Protein AF-A0A927MGK9-F1 (afdb_monomer_lite)

Secondary structure (DSSP, 8-state):
--------------------PPPPP-TTTS--TT-----HHHHHHHHHHHHHHHHH--SHHHHHHHHHHHHHHHHHHHTTT---HHHHHHHHHHHHHHHHHTT-S-SS---HHHHHHHHTTS---S-TT--EE-TTSSEEEEEE-TTSSEEEEEEETTEEEEEEETTTTEEEE---HHHHHHHHHHHHHHHHHHHHHHHHHHHS---------

Sequence (213 aa):
MSISISGSNKIQYNSFNNSSAIKAPNWEIIPHKGMQTPSKDELIKQIKDLAAMRAEAVTDEDFANVNHLEAKLSAQYLSSVSPDRKTLYKEAVQTIGSQKQNKEYSEGEKTLLDYLNEKDGIVSHLKNGKPYPLSSGGSITPISNSRGGYDYDVSVGGNIVLSSNQGLGGWTFTMTPAEMDKKNEFNKIFDSTYNATKHENKIVPNERIDIRI

Radius of gyration: 26.27 Å; chains: 1; bounding box: 55×60×92 Å

pLDDT: mean 73.58, std 19.3, range [28.92, 92.44]

Organism: NCBI:txid34101

Foldseek 3Di:
DDDDPPDDPPPPPPPPPPPQPQDEDPLQLQAAAPDDADDPVVLLVLLLVLLLLVLVDDDPVSVVVSVSSCSRSLSRLLNNVHYHVVLLVVQQVVLVVVVVVVPVPPDDDDDPVNVVCVVVVVDPDLPDQDWDAGPSAWTKGWDQDPVRGTKIFTGHPNHTAWTGDPPVRHIDGDDDPSSVVSVVVSVVSSVVSNVVSNVVCVVPPPPPPPPDD

Structure (mmCIF, N/CA/C/O backbone):
data_AF-A0A927MGK9-F1
#
_entry.id   AF-A0A927MGK9-F1
#
loop_
_atom_site.group_PDB
_atom_site.id
_atom_site.type_symbol
_atom_site.label_atom_id
_atom_site.label_alt_id
_atom_site.label_comp_id
_atom_site.label_asym_id
_atom_site.label_entity_id
_atom_site.label_seq_id
_atom_site.pdbx_PDB_ins_code
_atom_site.Cartn_x
_atom_site.Cartn_y
_atom_site.Cartn_z
_atom_site.occupancy
_atom_site.B_iso_or_equiv
_atom_site.auth_seq_id
_atom_site.auth_comp_id
_atom_site.auth_asym_id
_atom_site.auth_atom_id
_atom_site.pdbx_PDB_model_num
ATOM 1 N N . MET A 1 1 ? 17.768 49.495 50.875 1.00 35.62 1 MET A N 1
ATOM 2 C CA . MET A 1 1 ? 18.043 48.806 49.598 1.00 35.62 1 MET A CA 1
ATOM 3 C C . MET A 1 1 ? 17.660 47.345 49.764 1.00 35.62 1 MET A C 1
ATOM 5 O O . MET A 1 1 ? 18.431 46.582 50.325 1.00 35.62 1 MET A O 1
ATOM 9 N N . SER A 1 2 ? 16.437 46.989 49.380 1.00 31.58 2 SER A N 1
ATOM 10 C CA . SER A 1 2 ? 15.905 45.624 49.418 1.00 31.58 2 SER A CA 1
ATOM 11 C C . SER A 1 2 ? 15.613 45.201 47.982 1.00 31.58 2 SER A C 1
ATOM 13 O O . SER A 1 2 ? 14.820 45.829 47.284 1.00 31.58 2 SER A O 1
ATOM 15 N N . ILE A 1 3 ? 16.314 44.173 47.516 1.00 37.03 3 ILE A N 1
ATOM 16 C CA . ILE A 1 3 ? 16.163 43.644 46.163 1.00 37.03 3 ILE A CA 1
ATOM 17 C C . ILE A 1 3 ? 15.043 42.605 46.236 1.00 37.03 3 ILE A C 1
ATOM 19 O O . ILE A 1 3 ? 15.211 41.552 46.845 1.00 37.03 3 ILE A O 1
ATOM 23 N N . SER A 1 4 ? 13.880 42.930 45.673 1.00 33.38 4 SER A N 1
ATOM 24 C CA . SER A 1 4 ? 12.775 41.979 45.518 1.00 33.38 4 SER A CA 1
ATOM 25 C C . SER A 1 4 ? 13.028 41.155 44.261 1.00 33.38 4 SER A C 1
ATOM 27 O O . SER A 1 4 ? 13.009 41.6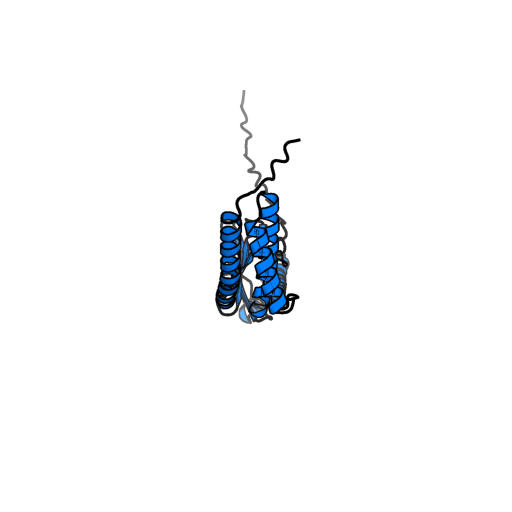94 43.157 1.00 33.38 4 SER A O 1
ATOM 29 N N . ILE A 1 5 ? 13.291 39.859 44.420 1.00 38.72 5 ILE A N 1
ATOM 30 C CA . ILE A 1 5 ? 13.473 38.935 43.298 1.00 38.72 5 ILE A CA 1
ATOM 31 C C . ILE A 1 5 ? 12.103 38.328 42.981 1.00 38.72 5 ILE A C 1
ATOM 33 O O . ILE A 1 5 ? 11.758 37.233 43.415 1.00 38.72 5 ILE A O 1
ATOM 37 N N . SER A 1 6 ? 11.288 39.091 42.257 1.00 37.91 6 SER A N 1
ATOM 38 C CA . SER A 1 6 ? 10.041 38.613 41.662 1.00 37.91 6 SER A CA 1
ATOM 39 C C . SER A 1 6 ? 10.383 37.935 40.339 1.00 37.91 6 SER A C 1
ATOM 41 O O . SER A 1 6 ? 10.679 38.610 39.358 1.00 37.91 6 SER A O 1
ATOM 43 N N . GLY A 1 7 ? 10.376 36.605 40.305 1.00 33.16 7 GLY A N 1
ATOM 44 C CA . GLY A 1 7 ? 10.772 35.860 39.111 1.00 33.16 7 GLY A CA 1
ATOM 45 C C . GLY A 1 7 ? 10.203 34.452 39.062 1.00 33.16 7 GLY A C 1
ATOM 46 O O . GLY A 1 7 ? 10.934 33.501 38.812 1.00 33.16 7 GLY A O 1
ATOM 47 N N . SER A 1 8 ? 8.906 34.295 39.331 1.00 37.84 8 SER A N 1
ATOM 48 C CA . SER A 1 8 ? 8.201 33.049 39.038 1.00 37.84 8 SER A CA 1
ATOM 49 C C . SER A 1 8 ? 8.189 32.847 37.523 1.00 37.84 8 SER A C 1
ATOM 51 O O . SER A 1 8 ? 7.390 33.467 36.819 1.00 37.84 8 SER A O 1
ATOM 53 N N . ASN A 1 9 ? 9.084 31.994 37.021 1.00 34.09 9 ASN A N 1
ATOM 54 C CA . ASN A 1 9 ? 9.050 31.496 35.651 1.00 34.09 9 ASN A CA 1
ATOM 55 C C . ASN A 1 9 ? 7.715 30.776 35.427 1.00 34.09 9 ASN A C 1
ATOM 57 O O . ASN A 1 9 ? 7.574 29.587 35.709 1.00 34.09 9 ASN A O 1
ATOM 61 N N . LYS A 1 10 ? 6.712 31.504 34.924 1.00 37.97 10 LYS A N 1
ATOM 62 C CA . LYS A 1 10 ? 5.565 30.889 34.265 1.00 37.97 10 LYS A CA 1
ATOM 63 C C . LYS A 1 10 ? 6.129 30.210 33.027 1.00 37.97 10 LYS A C 1
ATOM 65 O O . LYS A 1 10 ? 6.365 30.866 32.018 1.00 37.97 10 LYS A O 1
ATOM 70 N N . ILE A 1 11 ? 6.393 28.911 33.136 1.00 38.78 11 ILE A N 1
ATOM 71 C CA . ILE A 1 11 ? 6.598 28.054 31.975 1.00 38.78 11 ILE A CA 1
ATOM 72 C C . ILE A 1 11 ? 5.323 28.214 31.149 1.00 38.78 11 ILE A C 1
ATOM 74 O O . ILE A 1 11 ? 4.265 27.694 31.504 1.00 38.78 11 ILE A O 1
ATOM 78 N N . GLN A 1 12 ? 5.405 29.023 30.093 1.00 29.92 12 GLN A N 1
ATOM 79 C CA . GLN A 1 12 ? 4.437 28.998 29.016 1.00 29.92 12 GLN A CA 1
ATOM 80 C C . GLN A 1 12 ? 4.571 27.610 28.406 1.00 29.92 12 GLN A C 1
ATOM 82 O O . GLN A 1 12 ? 5.425 27.357 27.559 1.00 29.92 12 GLN A O 1
ATOM 87 N N . TYR A 1 13 ? 3.739 26.684 28.876 1.00 28.92 13 TYR A N 1
ATOM 88 C CA . TYR A 1 13 ? 3.353 25.562 28.052 1.00 28.92 13 TYR A CA 1
ATOM 89 C C . TYR A 1 13 ? 2.666 26.194 26.850 1.00 28.92 13 TYR A C 1
ATOM 91 O O . TYR A 1 13 ? 1.483 26.533 26.902 1.00 28.92 13 TYR A O 1
ATOM 99 N N . ASN A 1 14 ? 3.435 26.422 25.784 1.00 29.70 14 ASN A N 1
ATOM 100 C CA . ASN A 1 14 ? 2.866 26.540 24.461 1.00 29.70 14 ASN A CA 1
ATOM 101 C C . ASN A 1 14 ? 2.125 25.226 24.252 1.00 29.70 14 ASN A C 1
ATOM 103 O O . ASN A 1 14 ? 2.713 24.205 23.896 1.00 29.70 14 ASN A O 1
ATOM 107 N N . SER A 1 15 ? 0.833 25.250 24.571 1.00 32.62 15 SER A N 1
ATOM 108 C CA . SER A 1 15 ? -0.136 24.321 24.040 1.00 32.62 15 SER A CA 1
ATOM 109 C C . SER A 1 15 ? 0.033 24.415 22.534 1.00 32.62 15 SER A C 1
ATOM 111 O O . SER A 1 15 ? -0.475 25.327 21.879 1.00 32.62 15 SER A O 1
ATOM 113 N N . PHE A 1 16 ? 0.823 23.500 21.981 1.00 30.41 16 PHE A N 1
ATOM 114 C CA . PHE A 1 16 ? 0.711 23.145 20.587 1.00 30.41 16 PHE A CA 1
ATOM 115 C C . PHE A 1 16 ? -0.653 22.473 20.474 1.00 30.41 16 PHE A C 1
ATOM 117 O O . PHE A 1 16 ? -0.768 21.249 20.444 1.00 30.41 16 PHE A O 1
ATOM 124 N N . ASN A 1 17 ? -1.699 23.299 20.429 1.00 35.00 17 ASN A N 1
ATOM 125 C CA . ASN A 1 17 ? -2.967 22.978 19.808 1.00 35.00 17 ASN A CA 1
ATOM 126 C C . ASN A 1 17 ? -2.670 22.736 18.323 1.00 35.00 17 ASN A C 1
ATOM 128 O O . ASN A 1 17 ? -3.041 23.513 17.448 1.00 35.00 17 ASN A O 1
ATOM 132 N N . ASN A 1 18 ? -1.976 21.635 18.033 1.00 33.50 18 ASN A N 1
ATOM 133 C CA . ASN A 1 18 ? -1.923 21.027 16.723 1.00 33.50 18 ASN A CA 1
ATOM 134 C C . ASN A 1 18 ? -3.292 20.384 16.506 1.00 33.50 18 ASN A C 1
ATOM 136 O O . ASN A 1 18 ? -3.454 19.166 16.494 1.00 33.50 18 ASN A O 1
ATOM 140 N N . SER A 1 19 ? -4.297 21.231 16.279 1.00 37.31 19 SER A N 1
ATOM 141 C CA . SER A 1 19 ? -5.446 20.887 15.448 1.00 37.31 19 SER A CA 1
ATOM 142 C C . SER A 1 19 ? -4.963 20.734 13.998 1.00 37.31 19 SER A C 1
ATOM 144 O O . SER A 1 19 ? -5.441 21.386 13.073 1.00 37.31 19 SER A O 1
ATOM 146 N N . SER A 1 20 ? -3.961 19.887 13.784 1.00 44.12 20 SER A N 1
ATOM 147 C CA . SER A 1 20 ? -3.614 19.394 12.469 1.00 44.12 20 SER A CA 1
ATOM 148 C C . SER A 1 20 ? -4.632 18.298 12.209 1.00 44.12 20 SER A C 1
ATOM 150 O O . SER A 1 20 ? -4.501 17.186 12.722 1.00 44.12 20 SER A O 1
ATOM 152 N N . ALA A 1 21 ? -5.703 18.617 11.482 1.00 53.78 21 ALA A N 1
ATOM 153 C CA . ALA A 1 21 ? -6.520 17.576 10.878 1.00 53.78 21 ALA A CA 1
ATOM 154 C C . ALA A 1 21 ? -5.555 16.585 10.206 1.00 53.78 21 ALA A C 1
ATOM 156 O O . ALA A 1 21 ? -4.697 17.006 9.425 1.00 53.78 21 ALA A O 1
ATOM 157 N N . ILE A 1 22 ? -5.614 15.303 10.583 1.00 59.16 22 ILE A N 1
ATOM 158 C CA . ILE A 1 22 ? -4.744 14.288 9.985 1.00 59.16 22 ILE A CA 1
ATOM 159 C C . ILE A 1 22 ? -5.001 14.355 8.480 1.00 59.16 22 ILE A C 1
ATOM 161 O O . ILE A 1 22 ? -6.141 14.148 8.056 1.00 59.16 22 ILE A O 1
ATOM 165 N N . LYS A 1 23 ? -3.981 14.707 7.685 1.00 70.06 23 LYS A N 1
ATOM 166 C CA . LYS A 1 23 ? -4.166 14.875 6.241 1.00 70.06 23 LYS A CA 1
ATOM 167 C C . LYS A 1 23 ? -4.693 13.570 5.660 1.00 70.06 23 LYS A C 1
ATOM 169 O O . LYS A 1 23 ? -4.224 12.485 6.021 1.00 70.06 23 LYS A O 1
ATOM 174 N N . ALA A 1 24 ? -5.698 13.691 4.798 1.00 76.25 24 ALA A N 1
ATOM 175 C CA . ALA A 1 24 ? -6.275 12.540 4.131 1.00 76.25 24 ALA A CA 1
ATOM 176 C C . ALA A 1 24 ? -5.190 11.808 3.316 1.00 76.25 24 ALA A C 1
ATOM 178 O O . ALA A 1 24 ? -4.315 12.467 2.745 1.00 76.25 24 ALA A O 1
ATOM 179 N N . PRO A 1 25 ? -5.232 10.466 3.258 1.00 83.44 25 PRO A N 1
ATOM 180 C CA . PRO A 1 25 ? -4.345 9.700 2.397 1.00 83.44 25 PRO A CA 1
ATOM 181 C C . PRO A 1 25 ? -4.483 10.136 0.930 1.00 83.44 25 PRO A C 1
ATOM 183 O O . PRO A 1 25 ? -5.590 10.417 0.464 1.00 83.44 25 PRO A O 1
ATOM 186 N N . ASN A 1 26 ? -3.374 10.157 0.183 1.00 84.44 26 ASN A N 1
ATOM 187 C CA . ASN A 1 26 ? -3.435 10.363 -1.263 1.00 84.44 26 ASN A CA 1
ATOM 188 C C . ASN A 1 26 ? -3.955 9.088 -1.943 1.00 84.44 26 ASN A C 1
ATOM 190 O O . ASN A 1 26 ? -3.217 8.128 -2.159 1.00 84.44 26 ASN A O 1
ATOM 194 N N . TRP A 1 27 ? -5.237 9.093 -2.292 1.00 86.31 27 TRP A N 1
ATOM 195 C CA . TRP A 1 27 ? -5.916 7.946 -2.885 1.00 86.31 27 TRP A CA 1
ATOM 196 C C . TRP A 1 27 ? -5.509 7.616 -4.321 1.00 86.31 27 TRP A C 1
ATOM 198 O O . TRP A 1 27 ? -5.913 6.567 -4.808 1.00 86.31 27 TRP A O 1
ATOM 208 N N . GLU A 1 28 ? -4.750 8.473 -5.007 1.00 85.75 28 GLU A N 1
ATOM 209 C CA . GLU A 1 28 ? -4.282 8.173 -6.367 1.00 85.75 28 GLU A CA 1
ATOM 210 C C . GLU A 1 28 ? -3.121 7.176 -6.382 1.00 85.75 28 GLU A C 1
ATOM 212 O O . GLU A 1 28 ? -2.990 6.398 -7.324 1.00 85.75 28 GLU A O 1
ATOM 217 N N . ILE A 1 29 ? -2.299 7.189 -5.331 1.00 85.56 29 ILE A N 1
ATOM 218 C CA . ILE A 1 29 ? -1.087 6.365 -5.205 1.00 85.56 29 ILE A CA 1
ATOM 219 C C . ILE A 1 29 ? -1.239 5.238 -4.181 1.00 85.56 29 ILE A C 1
ATOM 221 O O . ILE A 1 29 ? -0.380 4.366 -4.079 1.00 85.56 29 ILE A O 1
ATOM 225 N N . ILE A 1 30 ? -2.319 5.258 -3.395 1.00 87.62 30 ILE A N 1
ATOM 226 C CA . ILE A 1 30 ? -2.629 4.201 -2.438 1.00 87.62 30 ILE A CA 1
ATOM 227 C C . ILE A 1 30 ? -3.544 3.194 -3.131 1.00 87.62 30 ILE A C 1
ATOM 229 O O . ILE A 1 30 ? -4.683 3.543 -3.458 1.00 87.62 30 ILE A O 1
ATOM 233 N N . PRO A 1 31 ? -3.092 1.943 -3.321 1.00 87.31 31 PRO A N 1
ATOM 234 C CA . PRO A 1 31 ? -3.924 0.919 -3.922 1.00 87.31 31 PRO A CA 1
ATOM 235 C C . PRO A 1 31 ? -5.157 0.682 -3.046 1.00 87.31 31 PRO A C 1
ATOM 237 O O . PRO A 1 31 ? -5.058 0.524 -1.829 1.00 87.31 31 PRO A O 1
ATOM 240 N N . HIS A 1 32 ? -6.344 0.683 -3.640 1.00 90.12 32 HIS A N 1
ATOM 241 C CA . HIS A 1 32 ? -7.588 0.408 -2.925 1.00 90.12 32 HIS A CA 1
ATOM 242 C C . HIS A 1 32 ? -8.551 -0.355 -3.826 1.00 90.12 32 HIS A C 1
ATOM 244 O O . HIS A 1 32 ? -8.460 -0.276 -5.051 1.00 90.12 32 HIS A O 1
ATOM 250 N N . LYS A 1 33 ? -9.496 -1.085 -3.235 1.00 89.50 33 LYS A N 1
ATOM 251 C CA . LYS A 1 33 ? -10.519 -1.801 -4.001 1.00 89.50 33 LYS A CA 1
ATOM 252 C C . LYS A 1 33 ? -11.325 -0.845 -4.889 1.00 89.50 33 LYS A C 1
ATOM 254 O O . LYS A 1 33 ? -11.683 0.253 -4.462 1.00 89.50 33 LYS A O 1
ATOM 259 N N . GLY A 1 34 ? -11.612 -1.268 -6.119 1.00 83.50 34 GLY A N 1
ATOM 260 C CA . GLY A 1 34 ? -12.495 -0.536 -7.032 1.00 83.50 34 GLY A CA 1
ATOM 261 C C . GLY A 1 34 ? -11.881 0.718 -7.661 1.00 83.50 34 GLY A C 1
ATOM 262 O O . GLY A 1 34 ? -12.615 1.650 -7.983 1.00 83.50 34 GLY A O 1
ATOM 263 N N . MET A 1 35 ? -10.554 0.780 -7.833 1.00 86.81 35 MET A N 1
ATOM 264 C CA . MET A 1 35 ? -9.960 1.805 -8.697 1.00 86.81 35 MET A CA 1
ATOM 265 C C . MET A 1 35 ? -10.400 1.575 -10.142 1.00 86.81 35 MET A C 1
ATOM 267 O O . MET A 1 35 ? -10.526 0.435 -10.596 1.00 86.81 35 MET A O 1
ATOM 271 N N . GLN A 1 36 ? -10.599 2.667 -10.879 1.00 81.12 36 GLN A N 1
ATOM 272 C CA . GLN A 1 36 ? -10.767 2.574 -12.323 1.00 81.12 36 GLN A CA 1
ATOM 273 C C . GLN A 1 36 ? -9.464 2.052 -12.924 1.00 81.12 36 GLN A C 1
ATOM 275 O O . GLN A 1 36 ? -8.407 2.671 -12.781 1.00 81.12 36 GLN A O 1
ATOM 280 N N . THR A 1 37 ? -9.558 0.883 -13.547 1.00 78.75 37 THR A N 1
ATOM 281 C CA . THR A 1 37 ? -8.436 0.173 -14.149 1.00 78.75 37 THR A CA 1
ATOM 282 C C . THR A 1 37 ? -8.750 -0.062 -15.626 1.00 78.75 37 THR A C 1
ATOM 284 O O . THR A 1 37 ? -9.840 -0.549 -15.936 1.00 78.75 37 THR A O 1
ATOM 287 N N . PRO A 1 38 ? -7.841 0.317 -16.542 1.00 81.94 38 PRO A N 1
ATOM 288 C CA . PRO A 1 38 ? -7.887 -0.116 -17.936 1.00 81.94 38 PRO A CA 1
ATOM 289 C C . PRO A 1 38 ? -7.854 -1.645 -18.047 1.00 81.94 38 PRO A C 1
ATOM 291 O O . PRO A 1 38 ? -7.633 -2.352 -17.056 1.00 81.94 38 PRO A O 1
ATOM 294 N N . SER A 1 39 ? -8.025 -2.172 -19.260 1.00 87.25 39 SER A N 1
ATOM 295 C CA . SER A 1 39 ? -7.867 -3.611 -19.490 1.00 87.25 39 SER A CA 1
ATOM 296 C C . SER A 1 39 ? -6.478 -4.093 -19.049 1.00 87.25 39 SER A C 1
ATOM 298 O O . SER A 1 39 ? -5.503 -3.338 -19.063 1.00 87.25 39 SER A O 1
ATOM 300 N N . LYS A 1 40 ? -6.355 -5.378 -18.689 1.00 84.06 40 LYS A N 1
ATOM 301 C CA . LYS A 1 40 ? -5.076 -5.981 -18.278 1.00 84.06 40 LYS A CA 1
ATOM 302 C C . LYS A 1 40 ? -3.976 -5.754 -19.324 1.00 84.06 40 LYS A C 1
ATOM 304 O O . LYS A 1 40 ? -2.848 -5.442 -18.954 1.00 84.06 40 LYS A O 1
ATOM 309 N N . ASP A 1 41 ? -4.312 -5.860 -20.606 1.00 87.06 41 ASP A N 1
ATOM 310 C CA . ASP A 1 41 ? -3.353 -5.671 -21.700 1.00 87.06 41 ASP A CA 1
ATOM 311 C C . ASP A 1 41 ? -2.921 -4.207 -21.845 1.00 87.06 41 ASP A C 1
ATOM 313 O O . ASP A 1 41 ? -1.748 -3.921 -22.087 1.00 87.06 41 ASP A O 1
ATOM 317 N N . GLU A 1 42 ? -3.843 -3.268 -21.625 1.00 91.56 42 GLU A N 1
ATOM 318 C CA . GLU A 1 42 ? -3.546 -1.834 -21.619 1.00 91.56 42 GLU A CA 1
ATOM 319 C C . GLU A 1 42 ? -2.663 -1.455 -20.430 1.00 91.56 42 GLU A C 1
ATOM 321 O O . GLU A 1 42 ? -1.717 -0.689 -20.597 1.00 91.56 42 GLU A O 1
ATOM 326 N N . LEU A 1 43 ? -2.912 -2.034 -19.251 1.00 88.94 43 LEU A N 1
ATOM 327 C CA . LEU A 1 43 ? -2.051 -1.860 -18.082 1.00 88.94 43 LEU A CA 1
ATOM 328 C C . LEU A 1 43 ? -0.640 -2.382 -18.354 1.00 88.94 43 LEU A C 1
ATOM 330 O O . LEU A 1 43 ? 0.328 -1.678 -18.091 1.00 88.94 43 LEU A O 1
ATOM 334 N N . ILE A 1 44 ? -0.504 -3.581 -18.927 1.00 89.81 44 ILE A N 1
ATOM 335 C CA . ILE A 1 44 ? 0.811 -4.134 -19.284 1.00 89.81 44 ILE A CA 1
ATOM 336 C C . ILE A 1 44 ? 1.522 -3.227 -20.292 1.00 89.81 44 ILE A C 1
ATOM 338 O O . ILE A 1 44 ? 2.721 -2.988 -20.148 1.00 89.81 44 ILE A O 1
ATOM 342 N N . LYS A 1 45 ? 0.803 -2.695 -21.288 1.00 92.31 45 LYS A N 1
ATOM 343 C CA . LYS A 1 45 ? 1.362 -1.733 -22.242 1.00 92.31 45 LYS A CA 1
ATOM 344 C C . LYS A 1 45 ? 1.862 -0.470 -21.533 1.00 92.31 45 LYS A C 1
ATOM 346 O O . LYS A 1 45 ? 3.015 -0.103 -21.713 1.00 92.31 45 LYS A O 1
ATOM 351 N N . GLN A 1 46 ? 1.050 0.127 -20.662 1.00 92.44 46 GLN A N 1
ATOM 352 C CA . GLN A 1 46 ? 1.437 1.316 -19.897 1.00 92.44 46 GLN A CA 1
ATOM 353 C C . GLN A 1 46 ? 2.646 1.065 -18.984 1.00 92.44 46 GLN A C 1
ATOM 355 O O . GLN A 1 46 ? 3.488 1.946 -18.842 1.00 92.44 46 GLN A O 1
ATOM 360 N N . ILE A 1 47 ? 2.777 -0.133 -18.397 1.00 91.75 47 ILE A N 1
ATOM 361 C CA . ILE A 1 47 ? 3.948 -0.503 -17.580 1.00 91.75 47 ILE A CA 1
ATOM 362 C C . ILE A 1 47 ? 5.218 -0.507 -18.436 1.00 91.75 47 ILE A C 1
ATOM 364 O O . ILE A 1 47 ? 6.255 -0.012 -17.999 1.00 91.75 47 ILE A O 1
ATOM 368 N N . LYS A 1 48 ? 5.138 -1.050 -19.655 1.00 92.31 48 LYS A N 1
ATOM 369 C CA . LYS A 1 48 ? 6.265 -1.080 -20.596 1.00 92.31 48 LYS A CA 1
ATOM 370 C C . LYS A 1 48 ? 6.648 0.321 -21.066 1.00 92.31 48 LYS A C 1
ATOM 372 O O . LYS A 1 48 ? 7.827 0.659 -21.030 1.00 92.31 48 LYS A O 1
ATOM 377 N N . ASP A 1 49 ? 5.661 1.136 -21.434 1.00 92.19 49 ASP A N 1
ATOM 378 C CA . ASP A 1 49 ? 5.875 2.522 -21.867 1.00 92.19 49 ASP A CA 1
ATOM 379 C C . ASP A 1 49 ? 6.523 3.350 -20.740 1.00 92.19 49 ASP A C 1
ATOM 381 O O . ASP A 1 49 ? 7.477 4.094 -20.968 1.00 92.19 49 ASP A O 1
ATOM 385 N N . LEU A 1 50 ? 6.075 3.159 -19.494 1.00 92.38 50 LEU A N 1
ATOM 386 C CA . LEU A 1 50 ? 6.662 3.803 -18.319 1.00 92.38 50 LEU A CA 1
ATOM 387 C C . LEU A 1 50 ? 8.104 3.343 -18.055 1.00 92.38 50 LEU A C 1
ATOM 389 O O . LEU A 1 50 ? 8.952 4.154 -17.687 1.00 92.38 50 LEU A O 1
ATOM 393 N N . ALA A 1 51 ? 8.398 2.055 -18.240 1.00 90.56 51 ALA A N 1
ATOM 394 C CA . ALA A 1 51 ? 9.747 1.517 -18.087 1.00 90.56 51 ALA A CA 1
ATOM 395 C C . ALA A 1 51 ? 10.719 2.080 -19.139 1.00 90.56 51 ALA A C 1
ATOM 397 O O . ALA A 1 51 ? 11.864 2.393 -18.808 1.00 90.56 51 ALA A O 1
ATOM 398 N N . ALA A 1 52 ? 10.258 2.269 -20.379 1.00 89.19 52 ALA A N 1
ATOM 399 C CA . ALA A 1 52 ? 11.030 2.940 -21.424 1.00 89.19 52 ALA A CA 1
ATOM 400 C C . ALA A 1 52 ? 11.264 4.421 -21.081 1.00 89.19 52 ALA A C 1
ATOM 402 O O . ALA A 1 52 ? 12.405 4.878 -21.075 1.00 89.19 52 ALA A O 1
ATOM 403 N N . MET A 1 53 ? 10.219 5.137 -20.651 1.00 89.31 53 MET A N 1
ATOM 404 C CA . MET A 1 53 ? 10.333 6.524 -20.183 1.00 89.31 53 MET A CA 1
ATOM 405 C C . MET A 1 53 ? 11.316 6.653 -19.007 1.00 89.31 53 MET A C 1
ATOM 407 O O . MET A 1 53 ? 12.133 7.570 -18.971 1.00 89.31 53 MET A O 1
ATOM 411 N N . ARG A 1 54 ? 11.312 5.698 -18.064 1.00 89.12 54 ARG A N 1
ATOM 412 C CA . ARG A 1 54 ? 12.300 5.625 -16.973 1.00 89.12 54 ARG A CA 1
ATOM 413 C C . ARG A 1 54 ? 13.723 5.444 -17.496 1.00 89.12 54 ARG A C 1
ATOM 415 O O . ARG A 1 54 ? 14.661 5.985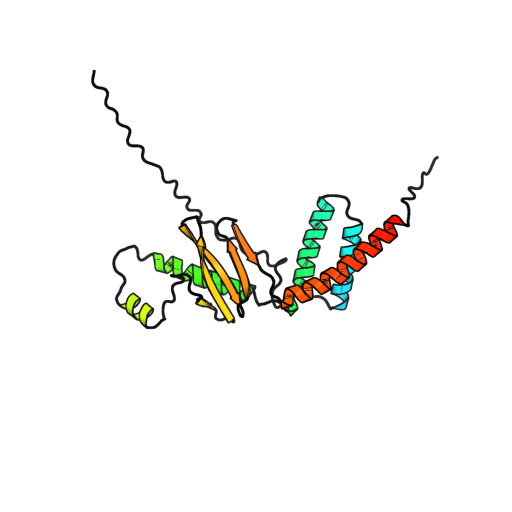 -16.914 1.00 89.12 54 ARG A O 1
ATOM 422 N N . ALA A 1 55 ? 13.901 4.645 -18.545 1.00 87.88 55 ALA A N 1
ATOM 423 C CA . ALA A 1 55 ? 15.202 4.414 -19.160 1.00 87.88 55 ALA A CA 1
ATOM 424 C C . ALA A 1 55 ? 15.737 5.658 -19.885 1.00 87.88 55 ALA A C 1
ATOM 426 O O . ALA A 1 55 ? 16.956 5.822 -19.972 1.00 87.88 55 ALA A O 1
ATOM 427 N N . GLU A 1 56 ? 14.856 6.532 -20.358 1.00 86.06 56 GLU A N 1
ATOM 428 C CA . GLU A 1 56 ? 15.196 7.772 -21.063 1.00 86.06 56 GLU A CA 1
ATOM 429 C C . GLU A 1 56 ? 15.283 9.001 -20.149 1.00 86.06 56 GLU A C 1
ATOM 431 O O . GLU A 1 56 ? 15.889 9.991 -20.543 1.00 86.06 56 GLU A O 1
ATOM 436 N N . ALA A 1 57 ? 14.739 8.939 -18.929 1.00 87.62 57 ALA A N 1
ATOM 437 C CA . ALA A 1 57 ? 14.783 10.033 -17.962 1.00 87.62 57 ALA A CA 1
ATOM 438 C C . ALA A 1 57 ? 16.225 10.489 -17.665 1.00 87.62 57 ALA A C 1
ATOM 440 O O . ALA A 1 57 ? 17.103 9.673 -17.355 1.00 87.62 57 ALA A O 1
ATOM 441 N N . VAL A 1 58 ? 16.450 11.805 -17.738 1.00 84.94 58 VAL A N 1
ATOM 442 C CA . VAL A 1 58 ? 17.766 12.428 -17.510 1.00 84.94 58 VAL A CA 1
ATOM 443 C C . VAL A 1 58 ? 17.716 13.418 -16.353 1.00 84.94 58 VAL A C 1
ATOM 445 O O . VAL A 1 58 ? 18.670 13.494 -15.581 1.00 84.94 58 VAL A O 1
ATOM 448 N N . THR A 1 59 ? 16.626 14.177 -16.227 1.00 88.31 59 THR A N 1
ATOM 449 C CA . THR A 1 59 ? 16.499 15.238 -15.222 1.00 88.31 59 THR A CA 1
ATOM 450 C C . THR A 1 59 ? 15.789 14.757 -13.957 1.00 88.31 59 THR A C 1
ATOM 452 O O . THR A 1 59 ? 15.025 13.791 -13.976 1.00 88.31 59 THR A O 1
ATOM 455 N N . ASP A 1 60 ? 15.999 15.463 -12.844 1.00 87.25 60 ASP A N 1
ATOM 456 C CA . ASP A 1 60 ? 15.295 15.184 -11.585 1.00 87.25 60 ASP A CA 1
ATOM 457 C C . ASP A 1 60 ? 13.770 15.335 -11.722 1.00 87.25 60 ASP A C 1
ATOM 459 O O . ASP A 1 60 ? 13.011 14.605 -11.080 1.00 87.25 60 ASP A O 1
ATOM 463 N N . GLU A 1 61 ? 13.312 16.245 -12.587 1.00 86.88 61 GLU A N 1
ATOM 464 C CA . GLU A 1 61 ? 11.892 16.444 -12.886 1.00 86.88 61 GLU A CA 1
ATOM 465 C C . GLU A 1 61 ? 11.307 15.256 -13.663 1.00 86.88 61 GLU A C 1
ATOM 467 O O . GLU A 1 61 ? 10.233 14.763 -13.304 1.00 86.88 61 GLU A O 1
ATOM 472 N N . ASP A 1 62 ? 12.049 14.713 -14.636 1.00 85.25 62 ASP A N 1
ATOM 473 C CA . ASP A 1 62 ? 11.664 13.481 -15.337 1.00 85.25 62 ASP A CA 1
ATOM 474 C C . ASP A 1 62 ? 11.541 12.319 -14.349 1.00 85.25 62 ASP A C 1
ATOM 476 O O . ASP A 1 62 ? 10.548 11.589 -14.348 1.00 85.25 62 ASP A O 1
ATOM 480 N N . PHE A 1 63 ? 12.523 12.162 -13.455 1.00 83.75 63 PHE A N 1
ATOM 481 C CA . PHE A 1 63 ? 12.488 11.116 -12.438 1.00 83.75 63 PHE A CA 1
ATOM 482 C C . PHE A 1 63 ? 11.309 11.284 -11.477 1.00 83.75 63 PHE A C 1
ATOM 484 O O . PHE A 1 63 ? 10.657 10.288 -11.149 1.00 83.75 63 PHE A O 1
ATOM 491 N N . ALA A 1 64 ? 11.003 12.509 -11.043 1.00 87.25 64 ALA A N 1
ATOM 492 C CA . ALA A 1 64 ? 9.856 12.796 -10.186 1.00 87.25 64 ALA A CA 1
ATOM 493 C C . ALA A 1 64 ? 8.525 12.469 -10.882 1.00 87.25 64 ALA A C 1
ATOM 495 O O . ALA A 1 64 ? 7.668 11.812 -10.283 1.00 87.25 64 ALA A O 1
ATOM 496 N N . ASN A 1 65 ? 8.376 12.854 -12.151 1.00 88.44 65 ASN A N 1
ATOM 497 C CA . ASN A 1 65 ? 7.198 12.540 -12.953 1.00 88.44 65 ASN A CA 1
ATOM 498 C C . ASN A 1 65 ? 7.037 11.024 -13.144 1.00 88.44 65 ASN A C 1
ATOM 500 O O . ASN A 1 65 ? 5.977 10.467 -12.858 1.00 88.44 65 ASN A O 1
ATOM 504 N N . VAL A 1 66 ? 8.107 10.326 -13.533 1.00 87.56 66 VAL A N 1
ATOM 505 C CA . VAL A 1 66 ? 8.080 8.869 -13.715 1.00 87.56 66 VAL A CA 1
ATOM 506 C C . VAL A 1 66 ? 7.773 8.148 -12.401 1.00 87.56 66 VAL A C 1
ATOM 508 O O . VAL A 1 66 ? 6.952 7.236 -12.400 1.00 87.56 66 VAL A O 1
ATOM 511 N N . ASN A 1 67 ? 8.354 8.573 -11.273 1.00 87.00 67 ASN A N 1
ATOM 512 C CA . ASN A 1 67 ? 8.041 8.010 -9.952 1.00 87.00 67 ASN A CA 1
ATOM 513 C C . ASN A 1 67 ? 6.553 8.181 -9.606 1.00 87.00 67 ASN A C 1
ATOM 515 O O . ASN A 1 67 ? 5.918 7.261 -9.090 1.00 87.00 67 ASN A O 1
ATOM 519 N N . HIS A 1 68 ? 5.988 9.359 -9.885 1.00 88.69 68 HIS A N 1
ATOM 520 C CA . HIS A 1 68 ? 4.577 9.635 -9.637 1.00 88.69 68 HIS A CA 1
ATOM 521 C C . HIS A 1 68 ? 3.666 8.754 -10.507 1.00 88.69 68 HIS A C 1
ATOM 523 O O . HIS A 1 68 ? 2.710 8.153 -10.008 1.00 88.69 68 HIS A O 1
ATOM 529 N N . LEU A 1 69 ? 3.984 8.629 -11.798 1.00 90.12 69 LEU A N 1
ATOM 530 C CA . LEU A 1 69 ? 3.265 7.757 -12.727 1.00 90.12 69 LEU A CA 1
ATOM 531 C C . LEU A 1 69 ? 3.379 6.279 -12.329 1.00 90.12 69 LEU A C 1
ATOM 533 O O . LEU A 1 69 ? 2.378 5.566 -12.366 1.00 90.12 69 LEU A O 1
ATOM 537 N N . GLU A 1 70 ? 4.550 5.829 -11.875 1.00 89.75 70 GLU A N 1
ATOM 538 C CA . GLU A 1 70 ? 4.753 4.466 -11.372 1.00 89.75 70 GLU A CA 1
ATOM 539 C C . GLU A 1 70 ? 3.904 4.184 -10.132 1.00 89.75 70 GLU A C 1
ATOM 541 O O . GLU A 1 70 ? 3.235 3.150 -10.051 1.00 89.75 70 GLU A O 1
ATOM 546 N N . ALA A 1 71 ? 3.877 5.112 -9.174 1.00 88.38 71 ALA A N 1
ATOM 547 C CA . ALA A 1 71 ? 3.065 4.982 -7.971 1.00 88.38 71 ALA A CA 1
ATOM 548 C C . ALA A 1 71 ? 1.570 4.866 -8.320 1.00 88.38 71 ALA A C 1
ATOM 550 O O . ALA A 1 71 ? 0.887 3.971 -7.823 1.00 88.38 71 ALA A O 1
ATOM 551 N N . LYS A 1 72 ? 1.079 5.698 -9.244 1.00 90.62 72 LYS A N 1
ATOM 552 C CA . LYS A 1 72 ? -0.312 5.662 -9.717 1.00 90.62 72 LYS A CA 1
ATOM 553 C C . LYS A 1 72 ? -0.650 4.371 -10.467 1.00 90.62 72 LYS A C 1
ATOM 555 O O . LYS A 1 72 ? -1.659 3.727 -10.175 1.00 90.62 72 LYS A O 1
ATOM 560 N N . LEU A 1 73 ? 0.192 3.972 -11.420 1.00 90.69 73 LEU A N 1
ATOM 561 C CA . LEU A 1 73 ? -0.046 2.791 -12.249 1.00 90.69 73 LEU A CA 1
ATOM 562 C C . LEU A 1 73 ? 0.060 1.502 -11.431 1.00 90.69 73 LEU A C 1
ATOM 564 O O . LEU A 1 73 ? -0.742 0.582 -11.597 1.00 90.69 73 LEU A O 1
ATOM 568 N N . SER A 1 74 ? 1.014 1.444 -10.501 1.00 89.75 74 SER A N 1
ATOM 569 C CA . SER A 1 74 ? 1.116 0.319 -9.577 1.00 89.75 74 SER A CA 1
ATOM 570 C C . SER A 1 74 ? -0.108 0.242 -8.666 1.00 89.75 74 SER A C 1
ATOM 572 O O . SER A 1 74 ? -0.665 -0.845 -8.522 1.00 89.75 74 SER A O 1
ATOM 574 N N . ALA A 1 75 ? -0.603 1.370 -8.141 1.00 90.44 75 ALA A N 1
ATOM 575 C CA . ALA A 1 75 ? -1.829 1.392 -7.347 1.00 90.44 75 ALA A CA 1
ATOM 576 C C . ALA A 1 75 ? -3.035 0.824 -8.121 1.00 90.44 75 ALA A C 1
ATOM 578 O O . ALA A 1 75 ? -3.776 -0.012 -7.597 1.00 90.44 75 ALA A O 1
ATOM 579 N N . GLN A 1 76 ? -3.176 1.203 -9.395 1.00 91.44 76 GLN A N 1
ATOM 580 C CA . GLN A 1 76 ? -4.189 0.661 -10.302 1.00 91.44 76 GLN A CA 1
ATOM 581 C C . GLN A 1 76 ? -4.022 -0.849 -10.529 1.00 91.44 76 GLN A C 1
ATOM 583 O O . GLN A 1 76 ? -4.979 -1.600 -10.349 1.00 91.44 76 GLN A O 1
ATOM 588 N N . TYR A 1 77 ? -2.816 -1.322 -10.858 1.00 89.50 77 TYR A N 1
ATOM 589 C CA . TYR A 1 77 ? -2.541 -2.750 -11.082 1.00 89.50 77 TYR A CA 1
ATOM 590 C C . TYR A 1 77 ? -2.871 -3.611 -9.846 1.00 89.50 77 TYR A C 1
ATOM 592 O O . TYR A 1 77 ? -3.436 -4.707 -9.946 1.00 89.50 77 TYR A O 1
ATOM 600 N N . LEU A 1 78 ? -2.564 -3.083 -8.660 1.00 90.38 78 LEU A N 1
ATOM 601 C CA . LEU A 1 78 ? -2.768 -3.731 -7.365 1.00 90.38 78 LEU A CA 1
ATOM 602 C C . LEU A 1 78 ? -4.233 -3.729 -6.906 1.00 90.38 78 LEU A C 1
ATOM 604 O O . LEU A 1 78 ? -4.635 -4.646 -6.194 1.00 90.38 78 LEU A O 1
ATOM 608 N N . SER A 1 79 ? -5.049 -2.770 -7.362 1.00 90.75 79 SER A N 1
ATOM 609 C CA . SER A 1 79 ? -6.428 -2.530 -6.898 1.00 90.75 79 SER A CA 1
ATOM 610 C C . SER A 1 79 ? -7.311 -3.782 -6.801 1.00 90.75 79 SER A C 1
ATOM 612 O O . SER A 1 79 ? -8.146 -3.899 -5.905 1.00 90.75 79 SER A O 1
ATOM 614 N N . SER A 1 80 ? -7.111 -4.744 -7.702 1.00 89.56 80 SER A N 1
ATOM 615 C CA . SER A 1 80 ? -7.868 -6.002 -7.753 1.00 89.56 80 SER A CA 1
ATOM 616 C C . SER A 1 80 ? -7.663 -6.936 -6.551 1.00 89.56 80 SER A C 1
ATOM 618 O O . SER A 1 80 ? -8.552 -7.730 -6.255 1.00 89.56 80 SER A O 1
ATOM 620 N N . VAL A 1 81 ? -6.518 -6.864 -5.866 1.00 90.31 81 VAL A N 1
ATOM 621 C CA . VAL A 1 81 ? -6.222 -7.639 -4.639 1.00 90.31 81 VAL A CA 1
ATOM 622 C C . VAL A 1 81 ? -6.189 -6.762 -3.392 1.00 90.31 81 VAL A C 1
ATOM 624 O O . VAL A 1 81 ? -5.961 -7.249 -2.287 1.00 90.31 81 VAL A O 1
ATOM 627 N N . SER A 1 82 ? -6.420 -5.464 -3.565 1.00 89.69 82 SER A N 1
ATOM 628 C CA . SER A 1 82 ? -6.362 -4.502 -2.483 1.00 89.69 82 SER A CA 1
ATOM 629 C C . SER A 1 82 ? -7.605 -4.551 -1.600 1.00 89.69 82 SER A C 1
ATOM 631 O O . SER A 1 82 ? -8.730 -4.619 -2.106 1.00 89.69 82 SER A O 1
ATOM 633 N N . PRO A 1 83 ? -7.431 -4.418 -0.276 1.00 88.94 83 PRO A N 1
ATOM 634 C CA . PRO A 1 83 ? -8.524 -4.118 0.638 1.00 88.94 83 PRO A CA 1
ATOM 635 C C . PRO A 1 83 ? -9.249 -2.814 0.274 1.00 88.94 83 PRO A C 1
ATOM 637 O O . PRO A 1 83 ? -8.695 -1.920 -0.379 1.00 88.94 83 PRO A O 1
ATOM 640 N N . ASP A 1 84 ? -10.487 -2.665 0.748 1.00 90.94 84 ASP A N 1
ATOM 641 C CA . ASP A 1 84 ? -11.244 -1.417 0.612 1.00 90.94 84 ASP A CA 1
ATOM 642 C C . ASP A 1 84 ? -10.752 -0.364 1.620 1.00 90.94 84 ASP A C 1
ATOM 644 O O . ASP A 1 84 ? -11.380 -0.039 2.625 1.00 90.94 84 ASP A O 1
ATOM 648 N N . ARG A 1 85 ? -9.545 0.154 1.372 1.00 89.56 85 ARG A N 1
ATOM 649 C CA . ARG A 1 85 ? -8.886 1.122 2.259 1.00 89.56 85 ARG A CA 1
ATOM 650 C C . ARG A 1 85 ? -9.684 2.416 2.425 1.00 89.56 85 ARG A C 1
ATOM 652 O O . ARG A 1 85 ? -9.563 3.060 3.463 1.00 89.56 85 ARG A O 1
ATOM 659 N N . LYS A 1 86 ? -10.499 2.805 1.437 1.00 90.38 86 LYS A N 1
ATOM 660 C CA . LYS A 1 86 ? -11.305 4.035 1.490 1.00 90.38 86 LYS A CA 1
ATOM 661 C C . LYS A 1 86 ? -12.439 3.924 2.498 1.00 90.38 86 LYS A C 1
ATOM 663 O O . LYS A 1 86 ? -12.621 4.844 3.299 1.00 90.38 86 LYS A O 1
ATOM 668 N N . THR A 1 87 ? -13.180 2.816 2.481 1.00 88.69 87 THR A N 1
ATOM 669 C CA . THR A 1 87 ? -14.240 2.580 3.472 1.00 88.69 87 THR A CA 1
ATOM 670 C C . THR A 1 87 ? -13.642 2.436 4.864 1.00 88.69 87 THR A C 1
ATOM 672 O O . THR A 1 87 ? -14.086 3.118 5.785 1.00 88.69 87 THR A O 1
ATOM 675 N N . LEU A 1 88 ? -12.561 1.661 4.988 1.00 89.31 88 LEU A N 1
ATOM 676 C CA . LEU A 1 88 ? -11.847 1.453 6.248 1.00 89.31 88 LEU A CA 1
ATOM 677 C C . LEU A 1 88 ? -11.340 2.761 6.856 1.00 89.31 88 LEU A C 1
ATOM 679 O O . LEU A 1 88 ? -11.527 3.002 8.044 1.00 89.31 88 LEU A O 1
ATOM 683 N N . TYR A 1 89 ? -10.751 3.639 6.043 1.00 89.88 89 TYR A N 1
ATOM 684 C CA . TYR A 1 89 ? -10.329 4.967 6.480 1.00 89.88 89 TYR A CA 1
ATOM 685 C C . TYR A 1 89 ? -11.502 5.816 6.972 1.00 89.88 89 TYR A C 1
ATOM 687 O O . TYR A 1 89 ? -11.403 6.454 8.020 1.00 89.88 89 TYR A O 1
ATOM 695 N N . LYS A 1 90 ? -12.618 5.835 6.234 1.00 88.94 90 LYS A N 1
ATOM 696 C CA . LYS A 1 90 ? -13.795 6.624 6.613 1.00 88.94 90 LYS A CA 1
ATOM 697 C C . LYS A 1 90 ? -14.361 6.154 7.954 1.00 88.94 90 LYS A C 1
ATOM 699 O O . LYS A 1 90 ? -14.619 6.982 8.826 1.00 88.94 90 LYS A O 1
ATOM 704 N N . GLU A 1 91 ? -14.504 4.843 8.131 1.00 87.06 91 GLU A N 1
ATOM 705 C CA . GLU A 1 91 ? -14.974 4.244 9.383 1.00 87.06 91 GLU A CA 1
ATOM 706 C C . GLU A 1 91 ? -13.988 4.481 10.535 1.00 87.06 91 GLU A C 1
ATOM 708 O O . GLU A 1 91 ? -14.405 4.834 11.639 1.00 87.06 91 GLU A O 1
ATOM 713 N N . ALA A 1 92 ? -12.681 4.373 10.278 1.00 85.31 92 ALA A N 1
ATOM 714 C CA . ALA A 1 92 ? -11.632 4.679 11.245 1.00 85.31 92 ALA A CA 1
ATOM 715 C C . ALA A 1 92 ? -11.704 6.138 11.719 1.00 85.31 92 ALA A C 1
ATOM 717 O O . ALA A 1 92 ? -11.765 6.395 12.920 1.00 85.31 92 ALA A O 1
ATOM 718 N N . VAL A 1 93 ? -11.759 7.104 10.796 1.00 84.94 93 VAL A N 1
ATOM 719 C CA . VAL A 1 93 ? -11.850 8.536 11.130 1.00 84.94 93 VAL A CA 1
ATOM 720 C C . VAL A 1 93 ? -13.141 8.855 11.880 1.00 84.94 93 VAL A C 1
ATOM 722 O O . VAL A 1 93 ? -13.099 9.615 12.847 1.00 84.94 93 VAL A O 1
ATOM 725 N N . GLN A 1 94 ? -14.269 8.256 11.488 1.00 83.44 94 GLN A N 1
ATOM 726 C CA . GLN A 1 94 ? -15.534 8.410 12.206 1.00 83.44 94 GLN A CA 1
ATOM 727 C C . GLN A 1 94 ? -15.425 7.867 13.637 1.00 83.44 94 GLN A C 1
ATOM 729 O O . GLN A 1 94 ? -15.768 8.574 14.580 1.00 83.44 94 GLN A O 1
ATOM 734 N N . THR A 1 95 ? -14.870 6.665 13.807 1.00 80.62 95 THR A N 1
ATOM 735 C CA . THR A 1 95 ? -14.666 6.031 15.119 1.00 80.62 95 THR A CA 1
ATOM 736 C C . THR A 1 95 ? -13.765 6.882 16.020 1.00 80.62 95 THR A C 1
ATOM 738 O O . THR A 1 95 ? -14.081 7.106 17.189 1.00 80.62 95 THR A O 1
ATOM 741 N N . ILE A 1 96 ? -12.666 7.416 15.476 1.00 78.75 96 ILE A N 1
ATOM 742 C CA . ILE A 1 96 ? -11.761 8.328 16.191 1.00 78.75 96 ILE A CA 1
ATOM 743 C C . ILE A 1 96 ? -12.487 9.634 16.565 1.00 78.75 96 ILE A C 1
ATOM 745 O O . ILE A 1 96 ? -12.319 10.151 17.671 1.00 78.75 96 ILE A O 1
ATOM 749 N N . GLY A 1 97 ? -13.294 10.184 15.652 1.00 72.81 97 GLY A N 1
ATOM 750 C CA . GLY A 1 97 ? -14.035 11.434 15.836 1.00 72.81 97 GLY A CA 1
ATOM 751 C C . GLY A 1 97 ? -15.110 11.349 16.919 1.00 72.81 97 GLY A C 1
ATOM 752 O O . GLY A 1 97 ? -15.147 12.205 17.805 1.00 72.81 97 GLY A O 1
ATOM 753 N N . SER A 1 98 ? -15.917 10.285 16.915 1.00 67.19 98 SER A N 1
ATOM 754 C CA . SER A 1 98 ? -16.948 10.035 17.934 1.00 67.19 98 SER A CA 1
ATOM 755 C C . SER A 1 98 ? -16.370 9.968 19.354 1.00 67.19 98 SER A C 1
ATOM 757 O O . SER A 1 98 ? -17.041 10.316 20.322 1.00 67.19 98 SER A O 1
ATOM 759 N N . GLN A 1 99 ? -15.095 9.602 19.506 1.00 61.16 99 GLN A N 1
ATOM 760 C CA . GLN A 1 99 ? -14.427 9.597 20.810 1.00 61.16 99 GLN A CA 1
ATOM 761 C C . GLN A 1 99 ? -13.934 10.965 21.274 1.00 61.16 99 GLN A C 1
ATOM 763 O O . GLN A 1 99 ? -13.833 11.184 22.481 1.00 61.16 99 GLN A O 1
ATOM 768 N N . LYS A 1 100 ? -13.621 11.885 20.354 1.00 56.31 100 LYS A N 1
ATOM 769 C CA . LYS A 1 100 ? -13.261 13.263 20.720 1.00 56.31 100 LYS A CA 1
ATOM 770 C C . LYS A 1 100 ? -14.468 14.028 21.257 1.00 56.31 100 LYS A C 1
ATOM 772 O O . LYS A 1 100 ? -14.309 14.772 22.213 1.00 56.31 100 LYS A O 1
ATOM 777 N N . GLN A 1 101 ? -15.657 13.802 20.700 1.00 48.78 101 GLN A N 1
ATOM 778 C CA . GLN A 1 101 ? -16.897 14.415 21.194 1.00 48.78 101 GLN A CA 1
ATOM 779 C C . GLN A 1 101 ? -17.287 13.873 22.578 1.00 48.78 101 GLN A C 1
ATOM 781 O O . GLN A 1 101 ? -17.630 14.643 23.465 1.00 48.78 101 GLN A O 1
ATOM 786 N N . ASN A 1 102 ? -17.081 12.576 22.835 1.00 45.97 102 ASN A N 1
ATOM 787 C CA . ASN A 1 102 ? -17.273 11.997 24.174 1.00 45.97 102 ASN A CA 1
ATOM 788 C C . ASN A 1 102 ? -16.203 12.416 25.209 1.00 45.97 102 ASN A C 1
ATOM 790 O O . ASN A 1 102 ? -16.292 12.019 26.368 1.00 45.97 102 ASN A O 1
ATOM 794 N N . LYS A 1 103 ? -15.181 13.197 24.824 1.00 45.12 103 LYS A N 1
ATOM 795 C CA . LYS A 1 103 ? -14.198 13.793 25.748 1.00 45.12 103 LYS A CA 1
ATOM 796 C C . LYS A 1 103 ? -14.614 15.170 26.287 1.00 45.12 103 LYS A C 1
ATOM 798 O O . LYS A 1 103 ? -13.907 15.683 27.148 1.00 45.12 103 LYS A O 1
ATOM 803 N N . GLU A 1 104 ? -15.739 15.743 25.847 1.00 41.75 104 GLU A N 1
ATOM 804 C CA . GLU A 1 104 ? -16.313 16.964 26.448 1.00 41.75 104 GLU A CA 1
ATOM 805 C C . GLU A 1 104 ? -17.046 16.718 27.783 1.00 41.75 104 GLU A C 1
ATOM 807 O O . GLU A 1 104 ? -17.540 17.660 28.394 1.00 41.75 104 GLU A O 1
ATOM 812 N N . TYR A 1 105 ? -17.033 15.488 28.308 1.00 40.09 105 TYR A N 1
ATOM 813 C CA . TYR A 1 105 ? -17.288 15.220 29.726 1.00 40.09 105 TYR A CA 1
ATOM 814 C C . TYR A 1 105 ? -15.952 15.219 30.481 1.00 40.09 105 TYR A C 1
ATOM 816 O O . TYR A 1 105 ? -15.289 14.197 30.662 1.00 40.09 105 TYR A O 1
ATOM 824 N N . SER A 1 106 ? -15.515 16.426 30.837 1.00 38.69 106 SER A N 1
ATOM 825 C CA . SER A 1 106 ? -14.322 16.719 31.631 1.00 38.69 106 SER A CA 1
ATOM 826 C C . SER A 1 106 ? -14.381 16.069 33.016 1.00 38.69 106 SER A C 1
AT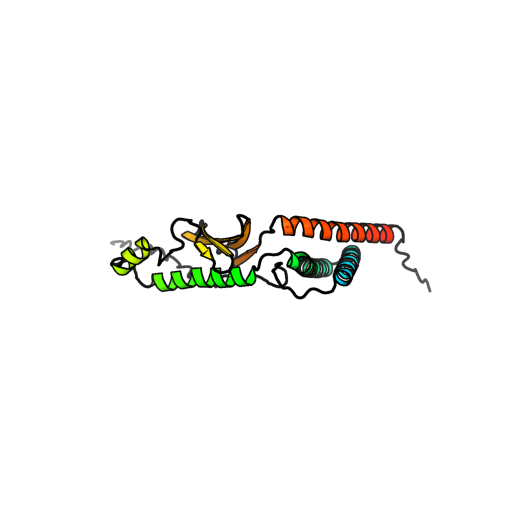OM 828 O O . SER A 1 106 ? -15.347 16.325 33.722 1.00 38.69 106 SER A O 1
ATOM 830 N N . GLU A 1 107 ? -13.350 15.299 33.391 1.00 43.94 107 GLU A N 1
ATOM 831 C CA . GLU A 1 107 ? -12.767 15.053 34.739 1.00 43.94 107 GLU A CA 1
ATOM 832 C C . GLU A 1 107 ? -13.646 14.996 36.018 1.00 43.94 107 GLU A C 1
ATOM 834 O O . GLU A 1 107 ? -13.112 14.913 37.121 1.00 43.94 107 GLU A O 1
ATOM 839 N N . GLY A 1 108 ? -14.967 14.927 35.918 1.00 46.94 108 GLY A N 1
ATOM 840 C C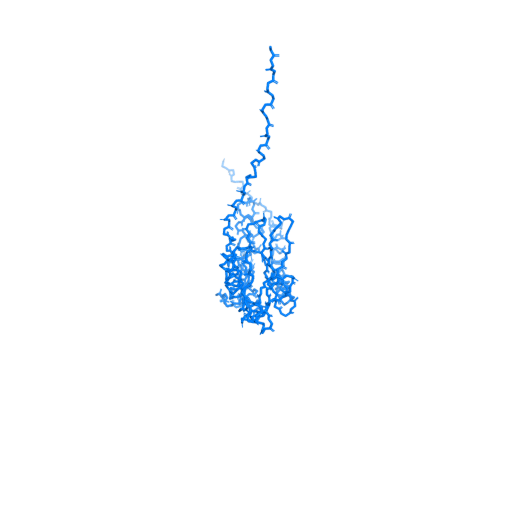A . GLY A 1 108 ? -15.898 14.831 37.032 1.00 46.94 108 GLY A CA 1
ATOM 841 C C . GLY A 1 108 ? -16.965 13.798 36.713 1.00 46.94 108 GLY A C 1
ATOM 842 O O . GLY A 1 108 ? -17.880 14.074 35.953 1.00 46.94 108 GLY A O 1
ATOM 843 N N . GLU A 1 109 ? -16.808 12.617 37.310 1.00 50.72 109 GLU A N 1
ATOM 844 C CA . GLU A 1 109 ? -17.823 11.565 37.447 1.00 50.72 109 GLU A CA 1
ATOM 845 C C . GLU A 1 109 ? -18.290 10.892 36.140 1.00 50.72 109 GLU A C 1
ATOM 847 O O . GLU A 1 109 ? -19.163 11.366 35.420 1.00 50.72 109 GLU A O 1
ATOM 852 N N . LYS A 1 110 ? -17.745 9.692 35.875 1.00 58.84 110 LYS A N 1
ATOM 853 C CA . LYS A 1 110 ? -18.357 8.736 34.937 1.00 58.84 110 LYS A CA 1
ATOM 854 C C . LYS A 1 110 ? -19.820 8.524 35.337 1.00 58.84 110 LYS A C 1
ATOM 856 O O . LYS A 1 110 ? -20.086 8.151 36.482 1.00 58.84 110 LYS A O 1
ATOM 861 N N . THR A 1 111 ? -20.754 8.712 34.410 1.00 62.44 111 THR A N 1
ATOM 862 C CA . THR A 1 111 ? -22.174 8.492 34.695 1.00 62.44 111 THR A CA 1
ATOM 863 C C . THR A 1 111 ? -22.460 6.993 34.849 1.00 62.44 111 THR A C 1
ATOM 865 O O . THR A 1 111 ? -21.746 6.146 34.310 1.00 62.44 111 THR A O 1
ATOM 868 N N . LEU A 1 112 ? -23.522 6.622 35.573 1.00 65.12 112 LEU A N 1
ATOM 869 C CA . LEU A 1 112 ? -23.977 5.222 35.657 1.00 65.12 112 LEU A CA 1
ATOM 870 C C . LEU A 1 112 ? -24.258 4.621 34.268 1.00 65.12 112 LEU A C 1
ATOM 872 O O . LEU A 1 112 ? -24.020 3.435 34.055 1.00 65.12 112 LEU A O 1
ATOM 876 N N . LEU A 1 113 ? -24.707 5.448 33.319 1.00 61.09 113 LEU A N 1
ATOM 877 C CA . LEU A 1 113 ? -24.888 5.061 31.921 1.00 61.09 113 LEU A CA 1
ATOM 878 C C . LEU A 1 113 ? -23.552 4.730 31.245 1.00 61.09 113 LEU A C 1
ATOM 880 O O . LEU A 1 113 ? -23.488 3.744 30.519 1.00 61.09 113 LEU A O 1
ATOM 884 N N . ASP A 1 114 ? -22.474 5.467 31.529 1.00 59.59 114 ASP A N 1
ATOM 885 C CA . ASP A 1 114 ? -21.134 5.144 31.014 1.00 59.59 114 ASP A CA 1
ATOM 886 C C . ASP A 1 114 ? -20.628 3.802 31.552 1.00 59.59 114 ASP A C 1
ATOM 888 O O . ASP A 1 114 ? -20.074 3.006 30.799 1.00 59.59 114 ASP A O 1
ATOM 892 N N . TYR A 1 115 ? -20.865 3.504 32.835 1.00 65.25 115 TYR A N 1
ATOM 893 C CA . TYR A 1 115 ? -20.506 2.209 33.425 1.00 65.25 115 TYR A CA 1
ATOM 894 C C . TYR A 1 115 ? -21.300 1.042 32.834 1.00 65.25 115 TYR A C 1
ATOM 896 O O . TYR A 1 115 ? -20.734 -0.026 32.595 1.00 65.25 115 TYR A O 1
ATOM 904 N N . LEU A 1 116 ? -22.603 1.229 32.612 1.00 67.50 116 LEU A N 1
ATOM 905 C CA . LEU A 1 116 ? -23.458 0.214 31.997 1.00 67.50 116 LEU A CA 1
ATOM 906 C C . LEU A 1 116 ? -23.073 -0.003 30.534 1.00 67.50 116 LEU A C 1
ATOM 908 O O . LEU A 1 116 ? -22.878 -1.138 30.121 1.00 67.50 116 LEU A O 1
ATOM 912 N N . ASN A 1 117 ? -22.821 1.068 29.784 1.00 59.78 117 ASN A N 1
ATOM 913 C CA . ASN A 1 117 ? -22.365 0.960 28.405 1.00 59.78 117 ASN A CA 1
ATOM 914 C C . ASN A 1 117 ? -20.946 0.356 28.293 1.00 59.78 117 ASN A C 1
ATOM 916 O O . ASN A 1 117 ? -20.668 -0.339 27.316 1.00 59.78 117 ASN A O 1
ATOM 920 N N . GLU A 1 118 ? -20.049 0.580 29.268 1.00 60.88 118 GLU A N 1
ATOM 921 C CA . GLU A 1 118 ? -18.744 -0.107 29.363 1.00 60.88 118 GLU A CA 1
ATOM 922 C C . GLU A 1 118 ? -18.923 -1.613 29.651 1.00 60.88 118 GLU A C 1
ATOM 924 O O . GLU A 1 118 ? -18.180 -2.436 29.111 1.00 60.88 118 GLU A O 1
ATOM 929 N N . LYS A 1 119 ? -19.905 -1.987 30.485 1.00 55.34 119 LYS A N 1
ATOM 930 C CA . LYS A 1 119 ? -20.222 -3.382 30.852 1.00 55.34 119 LYS A CA 1
ATOM 931 C C . LYS A 1 119 ? -20.951 -4.152 29.751 1.00 55.34 119 LYS A C 1
ATOM 933 O O . LYS A 1 119 ? -20.675 -5.336 29.578 1.00 55.34 119 LYS A O 1
ATOM 938 N N . ASP A 1 120 ? -21.811 -3.473 29.000 1.00 53.81 120 ASP A N 1
ATOM 939 C CA . ASP A 1 120 ? -22.599 -4.035 27.899 1.00 53.81 120 ASP A CA 1
ATOM 940 C C . ASP A 1 120 ? -21.857 -3.966 26.550 1.00 53.81 120 ASP A C 1
ATOM 942 O O . ASP A 1 120 ? -22.361 -4.430 25.529 1.00 53.81 120 ASP A O 1
ATOM 946 N N . GLY A 1 121 ? -20.643 -3.398 26.522 1.00 51.06 121 GLY A N 1
ATOM 947 C CA . GLY A 1 121 ? -19.820 -3.283 25.313 1.00 51.06 121 GLY A CA 1
ATOM 948 C C . GLY A 1 121 ? -20.326 -2.254 24.294 1.00 51.06 121 GLY A C 1
ATOM 949 O O . GLY A 1 121 ? -19.877 -2.256 23.151 1.00 51.06 121 GLY A O 1
ATOM 950 N N . ILE A 1 122 ? -21.243 -1.373 24.702 1.00 49.84 122 ILE A N 1
ATOM 951 C CA . ILE A 1 122 ? -21.915 -0.378 23.854 1.00 49.84 122 ILE A CA 1
ATOM 952 C C . ILE A 1 122 ? -21.010 0.844 23.597 1.00 49.84 122 ILE A C 1
ATOM 954 O O . ILE A 1 122 ? -21.074 1.435 22.520 1.00 49.84 122 ILE A O 1
ATOM 958 N N . VAL A 1 123 ? -20.108 1.192 24.530 1.00 47.34 123 VAL A N 1
ATOM 959 C CA . VAL A 1 123 ? -19.007 2.155 24.295 1.00 47.34 123 VAL A CA 1
ATOM 960 C C . VAL A 1 123 ? -17.641 1.482 24.360 1.00 47.34 123 VAL A C 1
ATOM 962 O O . VAL A 1 123 ? -16.926 1.452 25.359 1.00 47.34 123 VAL A O 1
ATOM 965 N N . SER A 1 124 ? -17.239 0.978 23.211 1.00 50.38 124 SER A N 1
ATOM 966 C CA . SER A 1 124 ? -15.888 0.564 22.866 1.00 50.38 124 SER A CA 1
ATOM 967 C C . SER A 1 124 ? -14.970 1.775 22.669 1.00 50.38 124 SER A C 1
ATOM 969 O O . SER A 1 124 ? -14.670 2.230 21.563 1.00 50.38 124 SER A O 1
ATOM 971 N N . HIS A 1 125 ? -14.496 2.341 23.771 1.00 55.44 125 HIS A N 1
ATOM 972 C CA . HIS A 1 125 ? -13.423 3.321 23.688 1.00 55.44 125 HIS A CA 1
ATOM 973 C C . HIS A 1 125 ? -12.166 2.666 23.077 1.00 55.44 125 HIS A C 1
ATOM 975 O O . HIS A 1 125 ? -11.821 1.542 23.439 1.00 55.44 125 HIS A O 1
ATOM 981 N N . LEU A 1 126 ? -11.429 3.382 22.213 1.00 61.50 126 LEU A N 1
ATOM 982 C CA . LEU A 1 126 ? -10.093 3.019 21.707 1.00 61.50 126 LEU A CA 1
ATOM 983 C C . LEU A 1 126 ? -9.078 3.237 22.842 1.00 61.50 126 LEU A C 1
ATOM 985 O O . LEU A 1 126 ? -8.051 3.896 22.698 1.00 61.50 126 LEU A O 1
ATOM 989 N N . LYS A 1 127 ? -9.420 2.751 24.031 1.00 56.03 127 LYS A N 1
ATOM 990 C CA . LYS A 1 127 ? -8.626 2.813 25.243 1.00 56.03 127 LYS A CA 1
ATOM 991 C C . LYS A 1 127 ? -8.049 1.420 25.466 1.00 56.03 127 LYS A C 1
ATOM 993 O O . LYS A 1 127 ? -8.705 0.410 25.216 1.00 56.03 127 LYS A O 1
ATOM 998 N N . ASN A 1 128 ? -6.815 1.386 25.956 1.00 58.06 128 ASN A N 1
ATOM 999 C CA . ASN A 1 128 ? -6.073 0.181 26.346 1.00 58.06 128 ASN A CA 1
ATOM 1000 C C . ASN A 1 128 ? -5.428 -0.619 25.197 1.00 58.06 128 ASN A C 1
ATOM 1002 O O . ASN A 1 128 ? -5.144 -1.798 25.385 1.00 58.06 128 ASN A O 1
ATOM 1006 N N . GLY A 1 129 ? -5.197 -0.018 24.021 1.00 65.62 129 GLY A N 1
ATOM 1007 C CA . GLY A 1 129 ? -4.485 -0.695 22.922 1.00 65.62 129 GLY A CA 1
ATOM 1008 C C . GLY A 1 129 ? -5.243 -1.876 22.307 1.00 65.62 129 GLY A C 1
ATOM 1009 O O . GLY A 1 129 ? -4.653 -2.680 21.591 1.00 65.62 129 GLY A O 1
ATOM 1010 N N . LYS A 1 130 ? -6.540 -2.021 22.611 1.00 77.19 130 LYS A N 1
ATOM 1011 C CA . LYS A 1 130 ? -7.358 -3.129 22.113 1.00 77.19 130 LYS A CA 1
ATOM 1012 C C . LYS A 1 130 ? -7.867 -2.830 20.696 1.00 77.19 130 LYS A C 1
ATOM 1014 O O . LYS A 1 130 ? -8.303 -1.701 20.458 1.00 77.19 130 LYS A O 1
ATOM 1019 N N . PRO A 1 131 ? -7.866 -3.820 19.785 1.00 81.31 131 PRO A N 1
ATOM 1020 C CA . PRO A 1 131 ? -8.476 -3.673 18.471 1.00 81.31 131 PRO A CA 1
ATOM 1021 C C . PRO A 1 131 ? -9.986 -3.468 18.597 1.00 81.31 131 PRO A C 1
ATOM 1023 O O . PRO A 1 131 ? -10.664 -4.207 19.312 1.00 81.31 131 PRO A O 1
ATOM 1026 N N . TYR A 1 132 ? -10.512 -2.485 17.878 1.00 82.75 132 TYR A N 1
ATOM 1027 C CA . TYR A 1 132 ? -11.938 -2.219 17.774 1.00 82.75 132 TYR A CA 1
ATOM 1028 C C . TYR A 1 132 ? -12.450 -2.612 16.383 1.00 82.75 132 TYR A C 1
ATOM 1030 O O . TYR A 1 132 ? -11.888 -2.134 15.396 1.00 82.75 132 TYR A O 1
ATOM 1038 N N . PRO A 1 133 ? -13.474 -3.477 16.267 1.00 84.44 133 PRO A N 1
ATOM 1039 C CA . PRO A 1 133 ? -13.960 -3.947 14.974 1.00 84.44 133 PRO A CA 1
ATOM 1040 C C . PRO A 1 133 ? -14.589 -2.824 14.139 1.00 84.44 133 PRO A C 1
ATOM 1042 O O . PRO A 1 133 ? -15.314 -1.976 14.652 1.00 84.44 133 PRO A O 1
ATOM 1045 N N . LEU A 1 134 ? -14.327 -2.858 12.834 1.00 85.69 134 LEU A N 1
ATOM 1046 C CA . LEU A 1 134 ? -14.919 -1.974 11.830 1.00 85.69 134 LEU A CA 1
ATOM 1047 C C . LEU A 1 134 ? -16.013 -2.715 11.046 1.00 85.69 134 LEU A C 1
ATOM 1049 O O . LEU A 1 134 ? -15.875 -3.906 10.753 1.00 85.69 134 LEU A O 1
ATOM 1053 N N . SER A 1 135 ? -17.085 -2.010 10.677 1.00 81.62 135 SER A N 1
ATOM 1054 C CA . SER A 1 135 ? -18.252 -2.582 9.985 1.00 81.62 135 SER A CA 1
ATOM 1055 C C . SER A 1 135 ? -17.918 -3.124 8.594 1.00 81.62 135 SER A C 1
ATOM 1057 O O . SER A 1 135 ? -18.496 -4.120 8.164 1.00 81.62 135 SER A O 1
ATOM 1059 N N . SER A 1 136 ? -16.961 -2.504 7.902 1.00 77.06 136 SER A N 1
ATOM 1060 C CA . SER A 1 136 ? -16.477 -2.933 6.582 1.00 77.06 136 SER A CA 1
ATOM 1061 C C . SER A 1 136 ? -15.543 -4.152 6.614 1.00 77.06 136 SER A C 1
ATOM 1063 O O . SER A 1 136 ? -15.094 -4.613 5.564 1.00 77.06 136 SER A O 1
ATOM 1065 N N . GLY A 1 137 ? -15.290 -4.711 7.801 1.00 78.44 137 GLY A N 1
ATOM 1066 C CA . GLY A 1 137 ? -14.417 -5.859 8.007 1.00 78.44 137 GLY A CA 1
ATOM 1067 C C . GLY A 1 137 ? -12.981 -5.430 8.293 1.00 78.44 137 GLY A C 1
ATOM 1068 O O . GLY A 1 137 ? -12.290 -4.887 7.442 1.00 78.44 137 GLY A O 1
ATOM 1069 N N . GLY A 1 138 ? -12.517 -5.703 9.509 1.00 86.88 138 GLY A N 1
ATOM 1070 C CA . GLY A 1 138 ? -11.209 -5.282 10.001 1.00 86.88 138 GLY A CA 1
ATOM 1071 C C . GLY A 1 138 ? -11.305 -4.743 11.422 1.00 86.88 138 GLY A C 1
ATOM 1072 O O . GLY A 1 138 ? -12.354 -4.831 12.060 1.00 86.88 138 GLY A O 1
ATOM 1073 N N . SER A 1 139 ? -10.212 -4.181 11.922 1.00 88.25 139 SER A N 1
ATOM 1074 C CA . SER A 1 139 ? -10.177 -3.533 13.228 1.00 88.25 139 SER A CA 1
ATOM 1075 C C . SER A 1 139 ? -9.244 -2.335 13.241 1.00 88.25 139 SER A C 1
ATOM 1077 O O . SER A 1 139 ? -8.216 -2.346 12.572 1.00 88.25 139 SER A O 1
ATOM 1079 N N . ILE A 1 140 ? -9.585 -1.318 14.022 1.00 88.00 140 ILE A N 1
ATOM 1080 C CA . ILE A 1 140 ? -8.720 -0.184 14.330 1.00 88.00 140 ILE A CA 1
ATOM 1081 C C . ILE A 1 140 ? -8.118 -0.362 15.727 1.00 88.00 140 ILE A C 1
ATOM 1083 O O . ILE A 1 140 ? -8.835 -0.574 16.702 1.00 88.00 140 ILE A O 1
ATOM 1087 N N . THR A 1 141 ? -6.800 -0.250 15.829 1.00 87.50 141 THR A N 1
ATOM 1088 C CA . THR A 1 141 ? -6.035 -0.403 17.064 1.00 87.50 141 THR A CA 1
ATOM 1089 C C . THR A 1 141 ? -5.349 0.920 17.405 1.00 87.50 141 THR A C 1
ATOM 1091 O O . THR A 1 141 ? -4.593 1.439 16.585 1.00 87.50 141 THR A O 1
ATOM 1094 N N . PRO A 1 142 ? -5.584 1.485 18.598 1.00 84.44 142 PRO A N 1
ATOM 1095 C CA . PRO A 1 142 ? -4.900 2.685 19.058 1.00 84.44 142 PRO A CA 1
ATOM 1096 C C . PRO A 1 142 ? -3.485 2.350 19.544 1.00 84.44 142 PRO A C 1
ATOM 1098 O O . PRO A 1 142 ? -3.284 1.391 20.289 1.00 84.44 142 PRO A O 1
ATOM 1101 N N . ILE A 1 143 ? -2.513 3.174 19.172 1.00 80.62 143 ILE A N 1
ATOM 1102 C CA . ILE A 1 143 ? -1.094 3.012 19.490 1.00 80.62 143 ILE A CA 1
ATOM 1103 C C . ILE A 1 143 ? -0.621 4.258 20.221 1.00 80.62 143 ILE A C 1
ATOM 1105 O O . ILE A 1 143 ? -0.666 5.360 19.682 1.00 80.62 143 ILE A O 1
ATOM 1109 N N . SER A 1 144 ? -0.164 4.101 21.460 1.00 74.06 144 SER A N 1
ATOM 1110 C CA . SER A 1 144 ? 0.389 5.215 22.231 1.00 74.06 144 SER A CA 1
ATOM 1111 C C . SER A 1 144 ? 1.622 5.778 21.527 1.00 74.06 144 SER A C 1
ATOM 1113 O O . SER A 1 144 ? 2.577 5.045 21.270 1.00 74.06 144 SER A O 1
ATOM 1115 N N . ASN A 1 145 ? 1.625 7.078 21.240 1.00 72.38 145 ASN A N 1
ATOM 1116 C CA . ASN A 1 145 ? 2.774 7.740 20.632 1.00 72.38 145 ASN A CA 1
ATOM 1117 C C . ASN A 1 145 ? 3.631 8.459 21.687 1.00 72.38 145 ASN A C 1
ATOM 1119 O O . ASN A 1 145 ? 3.177 8.794 22.783 1.00 72.38 145 ASN A O 1
ATOM 1123 N N . SER A 1 146 ? 4.893 8.735 21.349 1.00 70.19 146 SER A N 1
ATOM 1124 C CA . SER A 1 146 ? 5.859 9.390 22.249 1.00 70.19 146 SER A CA 1
ATOM 1125 C C . SER A 1 146 ? 5.509 10.841 22.612 1.00 70.19 146 SER A C 1
ATOM 1127 O O . SER A 1 146 ? 6.208 11.458 23.411 1.00 70.19 146 SER A O 1
ATOM 1129 N N . ARG A 1 147 ? 4.434 11.396 22.036 1.00 67.62 147 ARG A N 1
ATOM 1130 C CA . ARG A 1 147 ? 3.965 12.776 22.232 1.00 67.62 147 ARG A CA 1
ATOM 1131 C C . ARG A 1 147 ? 2.752 12.867 23.165 1.00 67.62 147 ARG A C 1
ATOM 1133 O O . ARG A 1 147 ? 2.142 13.927 23.256 1.00 67.62 147 ARG A O 1
ATOM 1140 N N . GLY A 1 148 ? 2.394 11.777 23.847 1.00 60.62 148 GLY A N 1
ATOM 1141 C CA . GLY A 1 148 ? 1.268 11.756 24.788 1.00 60.62 148 GLY A CA 1
ATOM 1142 C C . GLY A 1 148 ? -0.111 11.671 24.121 1.00 60.62 148 GLY A C 1
ATOM 1143 O O . GLY A 1 148 ? -1.114 12.001 24.750 1.00 60.62 148 GLY A O 1
ATOM 1144 N N . GLY A 1 149 ? -0.170 11.239 22.858 1.00 73.00 149 GLY A N 1
ATOM 1145 C CA . GLY A 1 149 ? -1.396 10.975 22.103 1.00 73.00 149 GLY A CA 1
ATOM 1146 C C . GLY A 1 149 ? -1.490 9.526 21.613 1.00 73.00 149 GLY A C 1
ATOM 1147 O O . GLY A 1 149 ? -0.731 8.656 22.044 1.00 73.00 149 GLY A O 1
ATOM 1148 N N . TYR A 1 150 ? -2.425 9.281 20.692 1.00 76.25 150 TYR A N 1
ATOM 1149 C CA . TYR A 1 150 ? -2.638 7.969 20.072 1.00 76.25 150 TYR A CA 1
ATOM 1150 C C . TYR A 1 150 ? -2.542 8.064 18.553 1.00 76.25 150 TYR A C 1
ATOM 1152 O O . TYR A 1 150 ? -3.324 8.792 17.944 1.00 76.25 150 TYR A O 1
ATOM 1160 N N . ASP A 1 151 ? -1.633 7.297 17.965 1.00 83.19 151 ASP A N 1
ATOM 1161 C CA . ASP A 1 151 ? -1.676 6.871 16.568 1.00 83.19 151 ASP A CA 1
ATOM 1162 C C . ASP A 1 151 ? -2.671 5.704 16.411 1.00 83.19 151 ASP A C 1
ATOM 1164 O O . ASP A 1 151 ? -3.187 5.177 17.399 1.00 83.19 151 ASP A O 1
ATOM 1168 N N . TYR A 1 152 ? -2.996 5.317 15.181 1.00 86.19 152 TYR A N 1
ATOM 1169 C CA . TYR A 1 152 ? -4.023 4.320 14.894 1.00 86.19 152 TYR A CA 1
ATOM 1170 C C . TYR A 1 152 ? -3.599 3.431 13.735 1.00 86.19 152 TYR A C 1
ATOM 1172 O O . TYR A 1 152 ? -3.339 3.931 12.643 1.00 86.19 152 TYR A O 1
ATOM 1180 N N . ASP A 1 153 ? -3.621 2.123 13.954 1.00 90.00 153 ASP A N 1
ATOM 1181 C CA . ASP A 1 153 ? -3.445 1.127 12.903 1.00 90.00 153 ASP A CA 1
ATOM 1182 C C . ASP A 1 153 ? -4.789 0.519 12.537 1.00 90.00 153 ASP A C 1
ATOM 1184 O O . ASP A 1 153 ? -5.566 0.133 13.404 1.00 90.00 153 ASP A O 1
ATOM 1188 N N . VAL A 1 154 ? -5.061 0.399 11.246 1.00 89.06 154 VAL A N 1
ATOM 1189 C CA . VAL A 1 154 ? -6.213 -0.328 10.723 1.00 89.06 154 VAL A CA 1
ATOM 1190 C C . VAL A 1 154 ? -5.714 -1.636 10.142 1.00 89.06 154 VAL A C 1
ATOM 1192 O O . VAL A 1 154 ? -4.847 -1.636 9.269 1.00 89.06 154 VAL A O 1
ATOM 1195 N N . SER A 1 155 ? -6.270 -2.748 10.607 1.00 89.56 155 SER A N 1
ATOM 1196 C CA . SER A 1 155 ? -5.908 -4.093 10.183 1.00 89.56 155 SER A CA 1
ATOM 1197 C C . SER A 1 155 ? -7.086 -4.852 9.581 1.00 89.56 155 SER A C 1
ATOM 1199 O O . SER A 1 155 ? -8.233 -4.689 9.990 1.00 89.56 155 SER A O 1
ATOM 1201 N N . VAL A 1 156 ? -6.801 -5.707 8.602 1.00 87.69 156 VAL A N 1
ATOM 1202 C CA . VAL A 1 156 ? -7.764 -6.596 7.942 1.00 87.69 156 VAL A CA 1
ATOM 1203 C C . VAL A 1 156 ? -7.144 -7.985 7.868 1.00 87.69 156 VAL A C 1
ATOM 1205 O O . VAL A 1 156 ? -6.053 -8.154 7.324 1.00 87.69 156 VAL A O 1
ATOM 1208 N N . GLY A 1 157 ? -7.814 -8.988 8.444 1.00 82.38 157 GLY A N 1
ATOM 1209 C CA . GLY A 1 157 ? -7.312 -10.369 8.447 1.00 82.38 157 GLY A CA 1
ATOM 1210 C C . GLY A 1 157 ? -5.926 -10.519 9.090 1.00 82.38 157 GLY A C 1
ATOM 1211 O O . GLY A 1 157 ? -5.118 -11.305 8.612 1.00 82.38 157 GLY A O 1
ATOM 1212 N N . GLY A 1 158 ? -5.624 -9.717 10.119 1.00 82.62 158 GLY A N 1
ATOM 1213 C CA . GLY A 1 158 ? -4.325 -9.709 10.805 1.00 82.62 158 GLY A CA 1
ATOM 1214 C C . GLY A 1 158 ? -3.233 -8.864 10.139 1.00 82.62 158 GLY A C 1
ATOM 1215 O O . GLY A 1 158 ? -2.202 -8.629 10.760 1.00 82.62 158 GLY A O 1
ATOM 1216 N N . ASN A 1 159 ? -3.458 -8.346 8.928 1.00 86.06 159 ASN A N 1
ATOM 1217 C CA . ASN A 1 159 ? -2.507 -7.470 8.243 1.00 86.06 159 ASN A CA 1
ATOM 1218 C C . ASN A 1 159 ? -2.867 -6.008 8.483 1.00 86.06 159 ASN A C 1
ATOM 1220 O O . ASN A 1 159 ? -4.011 -5.622 8.256 1.00 86.06 159 ASN A O 1
ATOM 1224 N N . ILE A 1 160 ? -1.904 -5.182 8.885 1.00 88.62 160 ILE A N 1
ATOM 1225 C CA . ILE A 1 160 ? -2.088 -3.727 8.919 1.00 88.62 160 ILE A CA 1
ATOM 1226 C C . ILE A 1 160 ? -2.194 -3.242 7.469 1.00 88.62 160 ILE A C 1
ATOM 1228 O O . ILE A 1 160 ? -1.382 -3.627 6.627 1.00 88.62 160 ILE A O 1
ATOM 1232 N N . VAL A 1 161 ? -3.207 -2.436 7.160 1.00 89.38 161 VAL A N 1
ATOM 1233 C CA . VAL A 1 161 ? -3.480 -1.910 5.810 1.00 89.38 161 VAL A CA 1
ATOM 1234 C C . VAL A 1 161 ? -3.351 -0.393 5.738 1.00 89.38 161 VAL A C 1
ATOM 1236 O O . VAL A 1 161 ? -3.095 0.136 4.653 1.00 89.38 161 VAL A O 1
ATOM 1239 N N . LEU A 1 162 ? -3.526 0.293 6.870 1.00 89.25 162 LEU A N 1
ATOM 1240 C CA . LEU A 1 162 ? -3.358 1.733 7.031 1.00 89.25 162 LEU A CA 1
ATOM 1241 C C . LEU A 1 162 ? -2.813 2.033 8.427 1.00 89.25 162 LEU A C 1
ATOM 1243 O O . LEU A 1 162 ? -3.261 1.429 9.397 1.00 89.25 162 LEU A O 1
ATOM 1247 N N . SER A 1 163 ? -1.934 3.023 8.523 1.00 87.75 163 SER A N 1
ATOM 1248 C CA . SER A 1 163 ? -1.389 3.513 9.788 1.00 87.75 163 SER A CA 1
ATOM 1249 C C . SER A 1 163 ? -1.462 5.029 9.815 1.00 87.75 163 SER A C 1
ATOM 1251 O O . SER A 1 163 ? -1.045 5.703 8.874 1.00 87.75 163 SER A O 1
ATOM 1253 N N . SER A 1 164 ? -2.001 5.599 10.884 1.00 84.62 164 SER A N 1
ATOM 1254 C CA . SER A 1 164 ? -1.996 7.041 11.093 1.00 84.62 164 SER A CA 1
ATOM 1255 C C . SER A 1 164 ? -0.728 7.427 11.841 1.00 84.62 164 SER A C 1
ATOM 1257 O O . SER A 1 164 ? -0.484 6.885 12.915 1.00 84.62 164 SER A O 1
ATOM 1259 N N . ASN A 1 165 ? 0.023 8.406 11.349 1.00 74.56 165 ASN A N 1
ATOM 1260 C CA . ASN A 1 165 ? 1.135 8.988 12.092 1.00 74.56 165 ASN A CA 1
ATOM 1261 C C . ASN A 1 165 ? 0.853 10.468 12.362 1.00 74.56 165 ASN A C 1
ATOM 1263 O O . ASN A 1 165 ? 1.014 11.327 11.489 1.00 74.56 165 ASN A O 1
ATOM 1267 N N . GLN A 1 166 ? 0.433 10.772 13.591 1.00 65.00 166 GLN A N 1
ATOM 1268 C CA . GLN A 1 166 ? 0.105 12.136 14.010 1.00 65.00 166 GLN A CA 1
ATOM 1269 C C . GLN A 1 166 ? 1.334 13.053 14.055 1.00 65.00 166 GLN A C 1
ATOM 1271 O O . GLN A 1 166 ? 1.193 14.265 13.921 1.00 65.00 166 GLN A O 1
ATOM 1276 N N . GLY A 1 167 ? 2.540 12.493 14.209 1.00 57.56 167 GLY A N 1
ATOM 1277 C CA . GLY A 1 167 ? 3.795 13.247 14.257 1.00 57.56 167 GLY A CA 1
ATOM 1278 C C . GLY A 1 167 ? 4.385 13.605 12.889 1.00 57.56 167 GLY A C 1
ATOM 1279 O O . GLY A 1 167 ? 5.151 14.561 12.808 1.00 57.56 167 GLY A O 1
ATOM 1280 N N . LEU A 1 168 ? 4.035 12.862 11.832 1.00 56.62 168 LEU A N 1
ATOM 1281 C CA . LEU A 1 168 ? 4.529 13.055 10.457 1.00 56.62 168 LEU A CA 1
ATOM 1282 C C . LEU A 1 168 ? 3.442 13.525 9.472 1.00 56.62 168 LEU A C 1
ATOM 1284 O O . LEU A 1 168 ? 3.708 13.690 8.285 1.00 56.62 168 LEU A O 1
ATOM 1288 N N . GLY A 1 169 ? 2.232 13.803 9.964 1.00 57.19 169 GLY A N 1
ATOM 1289 C CA . GLY A 1 169 ? 1.241 14.593 9.236 1.00 57.19 169 GLY A CA 1
ATOM 1290 C C . GLY A 1 169 ? 0.349 13.829 8.258 1.00 57.19 169 GLY A C 1
ATOM 1291 O O . GLY A 1 169 ? -0.140 14.451 7.315 1.00 57.19 169 GLY A O 1
ATOM 1292 N N . GLY A 1 170 ? 0.081 12.534 8.463 1.00 76.06 170 GLY A N 1
ATOM 1293 C CA . GLY A 1 170 ? -0.864 11.824 7.597 1.00 76.06 170 GLY A CA 1
ATOM 1294 C C . GLY A 1 170 ? -1.057 10.339 7.882 1.00 76.06 170 GLY A C 1
ATOM 1295 O O . GLY A 1 170 ? -0.590 9.796 8.883 1.00 76.06 170 GLY A O 1
ATOM 1296 N N . TRP A 1 171 ? -1.779 9.703 6.965 1.00 83.38 171 TRP A N 1
ATOM 1297 C CA . TRP A 1 171 ? -1.984 8.260 6.909 1.00 83.38 171 TRP A CA 1
ATOM 1298 C C . TRP A 1 171 ? -1.042 7.631 5.885 1.00 83.38 171 TRP A C 1
ATOM 1300 O O . TRP A 1 171 ? -0.948 8.102 4.751 1.00 83.38 171 TRP A O 1
ATOM 1310 N N . THR A 1 172 ? -0.381 6.552 6.278 1.00 85.31 172 THR A N 1
ATOM 1311 C CA . THR A 1 172 ? 0.422 5.693 5.409 1.00 85.31 172 THR A CA 1
ATOM 1312 C C . THR A 1 172 ? -0.298 4.367 5.186 1.00 85.31 172 THR A C 1
ATOM 1314 O O . THR A 1 172 ? -1.277 4.049 5.866 1.00 85.31 172 THR A O 1
ATOM 1317 N N . PHE A 1 173 ? 0.164 3.595 4.205 1.00 87.44 173 PHE A N 1
ATOM 1318 C CA . PHE A 1 173 ? -0.358 2.263 3.934 1.00 87.44 173 PHE A CA 1
ATOM 1319 C C . PHE A 1 173 ? 0.764 1.236 3.973 1.00 87.44 173 PHE A C 1
ATOM 1321 O O . PHE A 1 173 ? 1.921 1.528 3.669 1.00 87.44 173 PHE A O 1
ATOM 1328 N N . THR A 1 174 ? 0.375 0.017 4.299 1.00 86.62 174 THR A N 1
ATOM 1329 C CA . THR A 1 174 ? 1.202 -1.178 4.213 1.00 86.62 174 THR A CA 1
ATOM 1330 C C . THR A 1 174 ? 0.570 -2.130 3.211 1.00 86.62 174 THR A C 1
ATOM 1332 O O . THR A 1 174 ? -0.660 -2.250 3.109 1.00 86.62 174 THR A O 1
ATOM 1335 N N . MET A 1 175 ? 1.424 -2.764 2.411 1.00 85.62 175 MET A N 1
ATOM 1336 C CA . MET A 1 175 ? 0.991 -3.761 1.443 1.00 85.62 175 MET A CA 1
ATOM 1337 C C . MET A 1 175 ? 0.654 -5.060 2.164 1.00 85.62 175 MET A C 1
ATOM 1339 O O . MET A 1 175 ? 1.387 -5.513 3.042 1.00 85.62 175 MET A O 1
ATOM 1343 N N . THR A 1 176 ? -0.457 -5.663 1.769 1.00 88.94 176 THR A N 1
ATOM 1344 C CA . THR A 1 176 ? -0.805 -7.029 2.162 1.0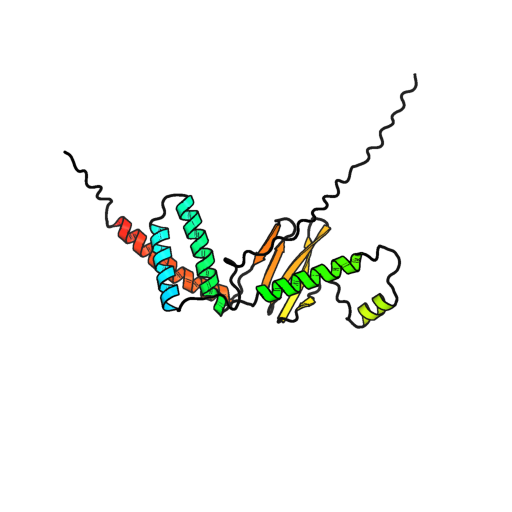0 88.94 176 THR A CA 1
ATOM 1345 C C . THR A 1 176 ? 0.064 -8.040 1.401 1.00 88.94 176 THR A C 1
ATOM 1347 O O . THR A 1 176 ? 0.598 -7.703 0.341 1.00 88.94 176 THR A O 1
ATOM 1350 N N . PRO A 1 177 ? 0.187 -9.295 1.872 1.00 88.62 177 PRO A N 1
ATOM 1351 C CA . PRO A 1 177 ? 0.936 -10.326 1.147 1.00 88.62 177 PRO A CA 1
ATOM 1352 C C . PRO A 1 177 ? 0.482 -10.501 -0.313 1.00 88.62 177 PRO A C 1
ATOM 1354 O O . PRO A 1 177 ? 1.311 -10.535 -1.215 1.00 88.62 177 PRO A O 1
ATOM 1357 N N . ALA A 1 178 ? -0.832 -10.484 -0.566 1.00 88.50 178 ALA A N 1
ATOM 1358 C CA . ALA A 1 178 ? -1.383 -10.600 -1.919 1.00 88.50 178 ALA A CA 1
ATOM 1359 C C . ALA A 1 178 ? -1.010 -9.414 -2.831 1.00 88.50 178 ALA A C 1
ATOM 1361 O O . ALA A 1 178 ? -0.795 -9.581 -4.032 1.00 88.50 178 ALA A O 1
ATOM 1362 N N . GLU A 1 179 ? -0.923 -8.206 -2.273 1.00 89.00 179 GLU A N 1
ATOM 1363 C CA . GLU A 1 179 ? -0.440 -7.033 -3.006 1.00 89.00 179 GLU A CA 1
ATOM 1364 C C . GLU A 1 179 ? 1.056 -7.107 -3.271 1.00 89.00 179 GLU A C 1
ATOM 1366 O O . GLU A 1 179 ? 1.492 -6.719 -4.349 1.00 89.00 179 GLU A O 1
ATOM 1371 N N . MET A 1 180 ? 1.838 -7.632 -2.327 1.00 89.19 180 MET A N 1
ATOM 1372 C CA . MET A 1 180 ? 3.270 -7.830 -2.524 1.00 89.19 180 MET A CA 1
ATOM 1373 C C . MET A 1 180 ? 3.532 -8.777 -3.701 1.00 89.19 180 MET A C 1
ATOM 1375 O O . MET A 1 180 ? 4.339 -8.462 -4.574 1.00 89.19 180 MET A O 1
ATOM 1379 N N . ASP A 1 181 ? 2.792 -9.885 -3.790 1.00 90.38 181 ASP A N 1
ATOM 1380 C CA . ASP A 1 181 ? 2.909 -10.834 -4.902 1.00 90.38 181 ASP A CA 1
ATOM 1381 C C . ASP A 1 181 ? 2.588 -10.179 -6.253 1.00 90.38 181 ASP A C 1
ATOM 1383 O O . ASP A 1 181 ? 3.357 -10.302 -7.211 1.00 90.38 181 ASP A O 1
ATOM 1387 N N . LYS A 1 182 ? 1.512 -9.386 -6.329 1.00 89.75 182 LYS A N 1
ATOM 1388 C CA . LYS A 1 182 ? 1.188 -8.630 -7.550 1.00 89.75 182 LYS A CA 1
ATOM 1389 C C . LYS A 1 182 ? 2.175 -7.506 -7.852 1.00 89.75 182 LYS A C 1
ATOM 1391 O O . LYS A 1 182 ? 2.454 -7.248 -9.023 1.00 89.75 182 LYS A O 1
ATOM 1396 N N . LYS A 1 183 ? 2.731 -6.837 -6.839 1.00 91.12 183 LYS A N 1
ATOM 1397 C CA . LYS A 1 183 ? 3.776 -5.823 -7.042 1.00 91.12 183 LYS A CA 1
ATOM 1398 C C . LYS A 1 183 ? 5.048 -6.477 -7.578 1.00 91.12 183 LYS A C 1
ATOM 1400 O O . LYS A 1 183 ? 5.696 -5.895 -8.441 1.00 91.12 183 LYS A O 1
ATOM 1405 N N . ASN A 1 184 ? 5.359 -7.704 -7.163 1.00 91.50 184 ASN A N 1
ATOM 1406 C CA . ASN A 1 184 ? 6.470 -8.466 -7.728 1.00 91.50 184 ASN A CA 1
ATOM 1407 C C . ASN A 1 184 ? 6.254 -8.772 -9.219 1.00 91.50 184 ASN A C 1
ATOM 1409 O O . ASN A 1 184 ? 7.198 -8.668 -9.997 1.00 91.50 184 ASN A O 1
ATOM 1413 N N . GLU A 1 185 ? 5.034 -9.111 -9.649 1.00 92.19 185 GLU A N 1
ATOM 1414 C CA . GLU A 1 185 ? 4.719 -9.257 -11.081 1.00 92.19 185 GLU A CA 1
ATOM 1415 C C . GLU A 1 185 ? 4.899 -7.945 -11.852 1.00 92.19 185 GLU A C 1
ATOM 1417 O O . GLU A 1 185 ? 5.535 -7.935 -12.906 1.00 92.19 185 GLU A O 1
ATOM 1422 N N . PHE A 1 186 ? 4.378 -6.841 -11.308 1.00 92.19 186 PHE A N 1
ATOM 1423 C CA . PHE A 1 186 ? 4.552 -5.506 -11.880 1.00 92.19 186 PHE A CA 1
ATOM 1424 C C . PHE A 1 186 ? 6.039 -5.179 -12.067 1.00 92.19 186 PHE A C 1
ATOM 1426 O O . PHE A 1 186 ? 6.459 -4.830 -13.170 1.00 92.19 186 PHE A O 1
ATOM 1433 N N . ASN A 1 187 ? 6.841 -5.355 -11.011 1.00 90.75 187 ASN A N 1
ATOM 1434 C CA . ASN A 1 187 ? 8.270 -5.051 -11.029 1.00 90.75 187 ASN A CA 1
ATOM 1435 C C . ASN A 1 187 ? 9.006 -5.926 -12.050 1.00 90.75 187 ASN A C 1
ATOM 1437 O O . ASN A 1 187 ? 9.824 -5.416 -12.800 1.00 90.75 187 ASN A O 1
ATOM 1441 N N . LYS A 1 188 ? 8.660 -7.215 -12.175 1.00 92.19 188 LYS A N 1
ATOM 1442 C CA . LYS A 1 188 ? 9.259 -8.094 -13.195 1.00 92.19 188 LYS A CA 1
ATOM 1443 C C . LYS A 1 188 ? 9.048 -7.569 -14.618 1.00 92.19 188 LYS A C 1
ATOM 1445 O O . LYS A 1 188 ? 9.984 -7.592 -15.414 1.00 92.19 188 LYS A O 1
ATOM 1450 N N . ILE A 1 189 ? 7.840 -7.109 -14.950 1.00 91.50 189 ILE A N 1
ATOM 1451 C CA . ILE A 1 189 ? 7.534 -6.556 -16.284 1.00 91.50 189 ILE A CA 1
ATOM 1452 C C . ILE A 1 189 ? 8.290 -5.240 -16.497 1.00 91.50 189 ILE A C 1
ATOM 1454 O O . ILE A 1 189 ? 8.887 -5.031 -17.559 1.00 91.50 189 ILE A O 1
ATOM 1458 N N . PHE A 1 190 ? 8.272 -4.377 -15.481 1.00 90.94 190 PHE A N 1
ATOM 1459 C CA . PHE A 1 190 ? 8.938 -3.082 -15.496 1.00 90.94 190 PHE A CA 1
ATOM 1460 C C . PHE A 1 190 ? 10.455 -3.230 -15.672 1.00 90.94 190 PHE A C 1
ATOM 1462 O O . PHE A 1 190 ? 11.007 -2.736 -16.652 1.00 90.94 190 PHE A O 1
ATOM 1469 N N . ASP A 1 191 ? 11.113 -3.995 -14.800 1.00 89.88 191 ASP A N 1
ATOM 1470 C CA . ASP A 1 191 ? 12.562 -4.205 -14.802 1.00 89.88 191 ASP A CA 1
ATOM 1471 C C . ASP A 1 191 ? 13.031 -4.900 -16.081 1.00 89.88 191 ASP A C 1
ATOM 1473 O O . ASP A 1 191 ? 14.059 -4.532 -16.651 1.00 89.88 191 ASP A O 1
ATOM 1477 N N . SER A 1 192 ? 12.275 -5.888 -16.576 1.00 90.94 192 SER A N 1
ATOM 1478 C CA . SER A 1 192 ? 12.600 -6.561 -17.838 1.00 90.94 192 SER A CA 1
ATOM 1479 C C . SER A 1 192 ? 12.621 -5.581 -19.011 1.00 90.94 192 SER A C 1
ATOM 1481 O O . SER A 1 1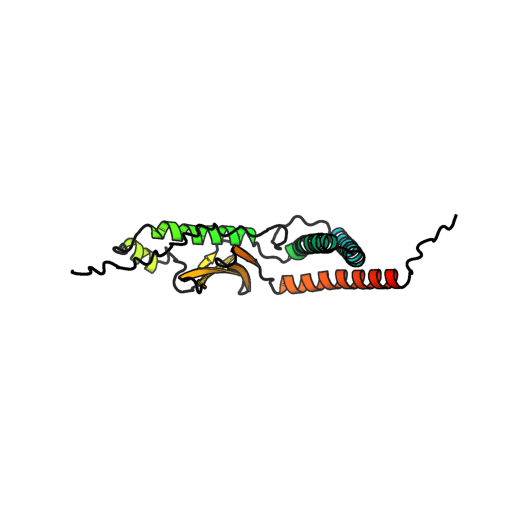92 ? 13.495 -5.681 -19.869 1.00 90.94 192 SER A O 1
ATOM 1483 N N . THR A 1 193 ? 11.666 -4.652 -19.058 1.00 89.19 193 THR A N 1
ATOM 1484 C CA . THR A 1 193 ? 11.556 -3.681 -20.153 1.00 89.19 193 THR A CA 1
ATOM 1485 C C . THR A 1 193 ? 12.593 -2.575 -19.998 1.00 89.19 193 THR A C 1
ATOM 1487 O O . THR A 1 193 ? 13.320 -2.283 -20.940 1.00 89.19 193 THR A O 1
ATOM 1490 N N . TYR A 1 194 ? 12.746 -2.042 -18.786 1.00 89.19 194 TYR A N 1
ATOM 1491 C CA . TYR A 1 194 ? 13.750 -1.035 -18.452 1.00 89.19 194 TYR A CA 1
ATOM 1492 C C . TYR A 1 194 ? 15.168 -1.494 -18.817 1.00 89.19 194 TYR A C 1
ATOM 1494 O O . TYR A 1 194 ? 15.917 -0.762 -19.467 1.00 89.19 194 TYR A O 1
ATOM 1502 N N . ASN A 1 195 ? 15.535 -2.724 -18.440 1.00 88.38 195 ASN A N 1
ATOM 1503 C CA . ASN A 1 195 ? 16.851 -3.279 -18.748 1.00 88.38 195 ASN A CA 1
ATOM 1504 C C . ASN A 1 195 ? 17.046 -3.493 -20.254 1.00 88.38 195 ASN A C 1
ATOM 1506 O O . ASN A 1 195 ? 18.132 -3.211 -20.760 1.00 88.38 195 ASN A O 1
ATOM 1510 N N . ALA A 1 196 ? 16.009 -3.941 -20.973 1.00 87.62 196 ALA A N 1
ATOM 1511 C CA . ALA A 1 196 ? 16.055 -4.091 -22.426 1.00 87.62 196 ALA A CA 1
ATOM 1512 C C . ALA A 1 196 ? 16.279 -2.738 -23.122 1.00 87.62 196 ALA A C 1
ATOM 1514 O O . ALA A 1 196 ? 17.226 -2.608 -23.895 1.00 87.62 196 ALA A O 1
ATOM 1515 N N . THR A 1 197 ? 15.502 -1.710 -22.770 1.00 85.38 197 THR A N 1
ATOM 1516 C CA . THR A 1 197 ? 15.632 -0.357 -23.335 1.00 85.38 197 THR A CA 1
ATOM 1517 C C . THR A 1 197 ? 16.977 0.280 -22.990 1.00 85.38 197 THR A C 1
ATOM 1519 O O . THR A 1 197 ? 17.635 0.857 -23.850 1.00 85.38 197 THR A O 1
ATOM 1522 N N . LYS A 1 198 ? 17.465 0.136 -21.750 1.00 82.19 198 LYS A N 1
ATOM 1523 C CA . LYS A 1 198 ? 18.811 0.612 -21.385 1.00 82.19 198 LYS A CA 1
ATOM 1524 C C . LYS A 1 198 ? 19.916 -0.118 -22.148 1.00 82.19 198 LYS A C 1
ATOM 1526 O O . LYS A 1 198 ? 20.951 0.489 -22.410 1.00 82.19 198 LYS A O 1
ATOM 1531 N N . HIS A 1 199 ? 19.748 -1.404 -22.449 1.00 78.75 199 HIS A N 1
ATOM 1532 C CA . HIS A 1 199 ? 20.721 -2.165 -23.230 1.00 78.75 199 HIS A CA 1
ATOM 1533 C C . HIS A 1 199 ? 20.708 -1.741 -24.704 1.00 78.75 199 HIS A C 1
ATOM 1535 O O . HIS A 1 199 ? 21.769 -1.525 -25.280 1.00 78.75 199 HIS A O 1
ATOM 1541 N N . GLU A 1 200 ? 19.529 -1.534 -25.287 1.00 75.88 200 GLU A N 1
ATOM 1542 C CA . GLU A 1 200 ? 19.359 -1.000 -26.643 1.00 75.88 200 GLU A CA 1
ATOM 1543 C C . GLU A 1 200 ? 19.963 0.407 -26.781 1.00 75.88 200 GLU A C 1
ATOM 1545 O O . GLU A 1 200 ? 20.811 0.626 -27.644 1.00 75.88 200 GLU A O 1
ATOM 1550 N N . ASN A 1 201 ? 19.671 1.311 -25.840 1.00 69.62 201 ASN A N 1
ATOM 1551 C CA . ASN A 1 201 ? 20.245 2.663 -25.793 1.00 69.62 201 ASN A CA 1
ATOM 1552 C C . ASN A 1 201 ? 21.769 2.684 -25.580 1.00 69.62 201 ASN A C 1
ATOM 1554 O O . ASN A 1 201 ? 22.414 3.696 -25.836 1.00 69.62 201 ASN A O 1
ATOM 1558 N N . LYS A 1 202 ? 22.363 1.596 -25.072 1.00 63.72 202 LYS A N 1
ATOM 1559 C CA . LYS A 1 202 ? 23.825 1.438 -24.993 1.00 63.72 202 LYS A CA 1
ATOM 1560 C C . LYS A 1 202 ? 24.423 0.899 -26.292 1.00 63.72 202 LYS A C 1
ATOM 1562 O O . LYS A 1 202 ? 25.587 1.178 -26.560 1.00 63.72 202 LYS A O 1
ATOM 1567 N N . ILE A 1 203 ? 23.666 0.102 -27.051 1.00 59.06 203 ILE A N 1
ATOM 1568 C CA . ILE A 1 203 ? 24.109 -0.478 -28.326 1.00 59.06 203 ILE A CA 1
ATOM 1569 C C . ILE A 1 203 ? 24.017 0.543 -29.455 1.00 59.06 203 ILE A C 1
ATOM 1571 O O . ILE A 1 203 ? 24.902 0.547 -30.301 1.00 59.06 203 ILE A O 1
ATOM 1575 N N . VAL A 1 204 ? 22.989 1.393 -29.473 1.00 53.31 204 VAL A N 1
ATOM 1576 C CA . VAL A 1 204 ? 22.881 2.520 -30.407 1.00 53.31 204 VAL A CA 1
ATOM 1577 C C . VAL A 1 204 ? 23.724 3.658 -29.827 1.00 53.31 204 VAL A C 1
ATOM 1579 O O . VAL A 1 204 ? 23.270 4.323 -28.893 1.00 53.31 204 VAL A O 1
ATOM 1582 N N . PRO A 1 205 ? 24.973 3.885 -30.280 1.00 47.62 205 PRO A N 1
ATOM 1583 C CA . PRO A 1 205 ? 25.738 5.010 -29.783 1.00 47.62 205 PRO A CA 1
ATOM 1584 C C . PRO A 1 205 ? 24.993 6.271 -30.202 1.00 47.62 205 PRO A C 1
ATOM 1586 O O . PRO A 1 205 ? 24.379 6.320 -31.265 1.00 47.62 205 PRO A O 1
ATOM 1589 N N . ASN A 1 206 ? 25.061 7.283 -29.350 1.00 51.25 206 ASN A N 1
ATOM 1590 C CA . ASN A 1 206 ? 24.604 8.638 -29.599 1.00 51.25 206 ASN A CA 1
ATOM 1591 C C . ASN A 1 206 ? 25.338 9.207 -30.835 1.00 51.25 206 ASN A C 1
ATOM 1593 O O . ASN A 1 206 ? 26.283 9.981 -30.691 1.00 51.25 206 ASN A O 1
ATOM 1597 N N . GLU A 1 207 ? 24.952 8.792 -32.045 1.00 47.69 207 GLU A N 1
ATOM 1598 C CA . GLU A 1 207 ? 25.330 9.414 -33.310 1.00 47.69 207 GLU A CA 1
ATOM 1599 C C . GLU A 1 207 ? 24.617 10.763 -33.363 1.00 47.69 207 GLU A C 1
ATOM 1601 O O . GLU A 1 207 ? 23.636 10.986 -34.073 1.00 47.69 207 GLU A O 1
ATOM 1606 N N . ARG A 1 208 ? 25.127 11.699 -32.556 1.00 44.19 208 ARG A N 1
ATOM 1607 C CA . ARG A 1 208 ? 25.030 13.112 -32.876 1.00 44.19 208 ARG A CA 1
ATOM 1608 C C . ARG A 1 208 ? 25.658 13.263 -34.249 1.00 44.19 208 ARG A C 1
ATOM 1610 O O . ARG A 1 208 ? 26.872 13.192 -34.407 1.00 44.19 208 ARG A O 1
ATOM 1617 N N . ILE A 1 209 ? 24.784 13.416 -35.232 1.00 46.72 209 ILE A N 1
ATOM 1618 C CA . ILE A 1 209 ? 25.110 13.826 -36.584 1.00 46.72 209 ILE A CA 1
ATOM 1619 C C . ILE A 1 209 ? 25.811 15.184 -36.457 1.00 46.72 209 ILE A C 1
ATOM 1621 O O . ILE A 1 209 ? 25.159 16.220 -36.321 1.00 46.72 209 ILE A O 1
ATOM 1625 N N . ASP A 1 210 ? 27.143 15.179 -36.453 1.00 43.16 210 ASP A N 1
ATOM 1626 C CA . ASP A 1 210 ? 27.951 16.379 -36.647 1.00 43.16 210 ASP A CA 1
ATOM 1627 C C . ASP A 1 210 ? 27.763 16.821 -38.103 1.00 43.16 210 ASP A C 1
ATOM 1629 O O . ASP A 1 210 ? 28.518 16.453 -39.005 1.00 43.16 210 ASP A O 1
ATOM 1633 N N . ILE A 1 211 ? 26.712 17.604 -38.351 1.00 44.91 211 ILE A N 1
ATOM 1634 C CA . ILE A 1 211 ? 26.559 18.337 -39.605 1.00 44.91 211 ILE A CA 1
ATOM 1635 C C . ILE A 1 211 ? 27.588 19.473 -39.574 1.00 44.91 211 ILE A C 1
ATOM 1637 O O . ILE A 1 211 ? 27.321 20.561 -39.066 1.00 44.91 211 ILE A O 1
ATOM 1641 N N . ARG A 1 212 ? 28.791 19.214 -40.096 1.00 41.00 212 ARG A N 1
ATOM 1642 C CA . ARG A 1 212 ? 29.706 20.281 -40.518 1.00 41.00 212 ARG A CA 1
ATOM 1643 C C . ARG A 1 212 ? 29.179 20.881 -41.821 1.00 41.00 212 ARG A C 1
ATOM 1645 O O . ARG A 1 212 ? 29.119 20.179 -42.829 1.00 41.00 212 ARG A O 1
ATOM 1652 N N . ILE A 1 213 ? 28.827 22.165 -41.778 1.00 48.38 213 ILE A N 1
ATOM 1653 C CA . ILE A 1 213 ? 28.801 23.060 -42.944 1.00 48.38 213 ILE A CA 1
ATOM 1654 C C . ILE A 1 213 ? 30.046 23.937 -42.852 1.00 48.38 213 ILE A C 1
ATOM 1656 O O . ILE A 1 213 ? 30.320 24.417 -41.727 1.00 48.38 213 ILE A O 1
#